Protein AF-A0A2I1HVJ1-F1 (afdb_monomer_lite)

Secondary structure (DSSP, 8-state):
------S-TT----PPP--HHHHHHHHT--SHHHHHHHHHHH-EETTEE----PPPPHHHHHHHHHHHTTT-TT--TTT--SHHHHTT-HHHHHHHHHHEEE-SS-EEE-----TT-TTSPPPSS-HHHHHHPPPPPPP-B-TTSSBPPHHHHTTS---GGG-HHHHTTS---S------S--TT---SEEEEEEEEBTTT--EEEEEESSPPPHHHHHHHHHHHTT--B-

Radius of gyration: 25.93 Å; chains: 1; bounding box: 59×53×61 Å

pLDDT: mean 77.32, std 16.53, range [25.84, 94.69]

Organism: NCBI:txid588596

Structure (mmCIF, N/CA/C/O backbone):
data_AF-A0A2I1HVJ1-F1
#
_entry.id   AF-A0A2I1HVJ1-F1
#
loop_
_atom_site.group_PDB
_atom_site.id
_atom_site.type_symbol
_atom_site.label_atom_id
_atom_site.label_alt_id
_atom_site.label_comp_id
_atom_site.label_asym_id
_atom_site.label_entity_id
_atom_site.label_seq_id
_atom_site.pdbx_PDB_ins_code
_atom_site.Cartn_x
_atom_site.Cartn_y
_atom_site.Cartn_z
_atom_site.occupancy
_atom_site.B_iso_or_equiv
_atom_site.auth_seq_id
_atom_site.auth_comp_id
_atom_site.auth_asym_id
_atom_site.auth_atom_id
_atom_site.pdbx_PDB_model_num
ATOM 1 N N . MET A 1 1 ? -8.599 -1.375 26.606 1.00 39.22 1 MET A N 1
ATOM 2 C CA . MET A 1 1 ? -9.918 -0.872 26.146 1.00 39.22 1 MET A CA 1
ATOM 3 C C . MET A 1 1 ? -9.849 -0.590 24.659 1.00 39.22 1 MET A C 1
ATOM 5 O O . MET A 1 1 ? -9.094 0.294 24.271 1.00 39.22 1 MET A O 1
ATOM 9 N N . SER A 1 2 ? -10.611 -1.333 23.854 1.00 25.84 2 SER A N 1
ATOM 10 C CA . SER A 1 2 ? -10.644 -1.150 22.407 1.00 25.84 2 SER A CA 1
ATOM 11 C C . SER A 1 2 ? -11.869 -0.411 21.930 1.00 25.84 2 SER A C 1
ATOM 13 O O . SER A 1 2 ? -12.972 -0.934 22.040 1.00 25.84 2 SER A O 1
ATOM 15 N N . ILE A 1 3 ? -11.685 0.796 21.403 1.00 31.42 3 ILE A N 1
ATOM 16 C CA . ILE A 1 3 ? -12.788 1.637 20.940 1.00 31.42 3 ILE A CA 1
ATOM 17 C C . ILE A 1 3 ? -13.050 1.320 19.467 1.00 31.42 3 ILE A C 1
ATOM 19 O O . ILE A 1 3 ? -12.371 1.833 18.580 1.00 31.42 3 ILE A O 1
ATOM 23 N N . LEU A 1 4 ? -14.062 0.491 19.216 1.00 27.33 4 LEU A N 1
ATOM 24 C CA . LEU A 1 4 ? -14.744 0.415 17.927 1.00 27.33 4 LEU A CA 1
ATOM 25 C C . LEU A 1 4 ? -15.980 1.315 18.020 1.00 27.33 4 LEU A C 1
ATOM 27 O O . LEU A 1 4 ? -16.868 1.103 18.843 1.00 27.33 4 LEU A O 1
ATOM 31 N N . ASN A 1 5 ? -15.965 2.388 17.235 1.00 35.66 5 ASN A N 1
ATOM 32 C CA . ASN A 1 5 ? -16.926 3.480 17.296 1.00 35.66 5 ASN A CA 1
ATOM 33 C C . ASN A 1 5 ? -18.006 3.285 16.225 1.00 35.66 5 ASN A C 1
ATOM 35 O O . ASN A 1 5 ? -17.701 3.410 15.042 1.00 35.66 5 ASN A O 1
ATOM 39 N N . LEU A 1 6 ? -19.253 3.037 16.631 1.00 36.50 6 LEU A N 1
ATOM 40 C CA . LEU A 1 6 ? -20.431 3.190 15.776 1.00 36.50 6 LEU A CA 1
ATOM 41 C C . LEU A 1 6 ? -21.602 3.747 16.601 1.00 36.50 6 LEU A C 1
ATOM 43 O O . LEU A 1 6 ? -22.174 3.058 17.436 1.00 36.50 6 LEU A O 1
ATOM 47 N N . GLY A 1 7 ? -21.954 5.011 16.348 1.00 35.84 7 GLY A N 1
ATOM 48 C CA . GLY A 1 7 ? -23.349 5.469 16.250 1.00 35.84 7 GLY A CA 1
ATOM 49 C C . GLY A 1 7 ? -24.302 5.359 17.448 1.00 35.84 7 GLY A C 1
ATOM 50 O O . GLY A 1 7 ? -25.486 5.595 17.253 1.00 35.84 7 GLY A O 1
ATOM 51 N N . LEU A 1 8 ? -23.845 5.042 18.659 1.00 37.50 8 LEU A N 1
ATOM 52 C CA . LEU A 1 8 ? -24.689 4.946 19.857 1.00 37.50 8 LEU A CA 1
ATOM 53 C C . LEU A 1 8 ? -24.221 5.951 20.914 1.00 37.50 8 LEU A C 1
ATOM 55 O O . LEU A 1 8 ? -23.565 5.601 21.894 1.00 37.50 8 LEU A O 1
ATOM 59 N N . GLN A 1 9 ? -24.520 7.234 20.711 1.00 39.44 9 GLN A N 1
ATOM 60 C CA . GLN A 1 9 ? -24.322 8.209 21.781 1.00 39.44 9 GLN A CA 1
ATOM 61 C C . GLN A 1 9 ? -25.378 7.945 22.865 1.00 39.44 9 GLN A C 1
ATOM 63 O O . GLN A 1 9 ? -26.571 8.075 22.611 1.00 39.44 9 GLN A O 1
ATOM 68 N N . SER A 1 10 ? -24.894 7.527 24.042 1.00 40.44 10 SER A N 1
ATOM 69 C CA . SER A 1 10 ? -25.637 7.181 25.270 1.00 40.44 10 SER A CA 1
ATOM 70 C C . SER A 1 10 ? -26.072 5.721 25.464 1.00 40.44 10 SER A C 1
ATOM 72 O O . SER A 1 10 ? -26.803 5.439 26.410 1.00 40.44 10 SER A O 1
ATOM 74 N N . VAL A 1 11 ? -25.556 4.767 24.681 1.00 37.56 11 VAL A N 1
ATOM 75 C CA . VAL A 1 11 ? -25.582 3.342 25.070 1.00 37.56 11 VAL A CA 1
ATOM 76 C C . VAL A 1 11 ? -24.146 2.881 25.279 1.00 37.56 11 VAL A C 1
ATOM 78 O O . VAL A 1 11 ? -23.382 2.714 24.331 1.00 37.56 11 VAL A O 1
ATOM 81 N N . GLY A 1 12 ? -23.756 2.693 26.540 1.00 39.91 12 GLY A N 1
ATOM 82 C CA . GLY A 1 12 ? -22.528 1.977 26.857 1.00 39.91 12 GLY A CA 1
ATOM 83 C C . GLY A 1 12 ? -22.729 0.509 26.510 1.00 39.91 12 GLY A C 1
ATOM 84 O O . GLY A 1 12 ? -23.410 -0.199 27.246 1.00 39.91 12 GLY A O 1
ATOM 85 N N . LEU A 1 13 ? -22.159 0.043 25.398 1.00 37.84 13 LEU A N 1
ATOM 86 C CA . LEU A 1 13 ? -22.067 -1.389 25.131 1.00 37.84 13 LEU A CA 1
ATOM 87 C C . LEU A 1 13 ? -21.086 -1.985 26.140 1.00 37.84 13 LEU A C 1
ATOM 89 O O . LEU A 1 13 ? -19.868 -1.959 25.963 1.00 37.84 13 LEU A O 1
ATOM 93 N N . MET A 1 14 ? -21.637 -2.476 27.245 1.00 46.53 14 MET A N 1
ATOM 94 C CA . MET A 1 14 ? -20.902 -3.317 28.166 1.00 46.53 14 MET A CA 1
ATOM 95 C C . MET A 1 14 ? -20.612 -4.619 27.429 1.00 46.53 14 MET A C 1
ATOM 97 O O . MET A 1 14 ? -21.526 -5.359 27.068 1.00 46.53 14 MET A O 1
ATOM 101 N N . ARG A 1 15 ? -19.327 -4.885 27.184 1.00 62.16 15 ARG A N 1
ATOM 102 C CA . ARG A 1 15 ? -18.862 -6.232 26.850 1.00 62.16 15 ARG A CA 1
ATOM 103 C C . ARG A 1 15 ? -19.492 -7.191 27.859 1.00 62.16 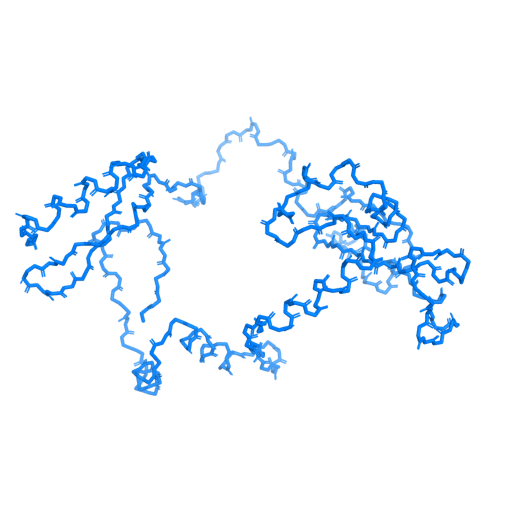15 ARG A C 1
ATOM 105 O O . ARG A 1 15 ? -19.325 -7.005 29.064 1.00 62.16 15 ARG A O 1
ATOM 112 N N . GLN A 1 16 ? -20.184 -8.213 27.371 1.00 62.78 16 GLN A N 1
ATOM 113 C CA . GLN A 1 16 ? -20.535 -9.346 28.212 1.00 62.78 16 GLN A CA 1
ATOM 114 C C . GLN A 1 16 ? -19.231 -9.981 28.695 1.00 62.78 16 GLN A C 1
ATOM 116 O O . GLN A 1 16 ? -18.326 -10.195 27.882 1.00 62.78 16 GLN A O 1
ATOM 121 N N . LYS A 1 17 ? -19.124 -10.250 30.003 1.00 67.00 17 LYS A N 1
ATOM 122 C CA . LYS A 1 17 ? -18.006 -11.039 30.526 1.00 67.00 17 LYS A CA 1
ATOM 123 C C . LYS A 1 17 ? -17.915 -12.322 29.708 1.00 67.00 17 LYS A C 1
ATOM 125 O O . LYS A 1 17 ? -18.907 -13.046 29.598 1.00 67.00 17 LYS A O 1
ATOM 130 N N . MET A 1 18 ? -16.769 -12.553 29.087 1.00 74.06 18 MET A N 1
ATOM 131 C CA . MET A 1 18 ? -16.532 -13.811 28.391 1.00 74.06 18 MET A CA 1
ATOM 132 C C . MET A 1 18 ? -16.038 -14.851 29.400 1.00 74.06 18 MET A C 1
ATOM 134 O O . MET A 1 18 ? -16.031 -14.603 30.606 1.00 74.06 18 MET A O 1
ATOM 138 N N . GLY A 1 19 ? -15.654 -16.034 28.917 1.00 80.31 19 GLY A N 1
ATOM 139 C CA . GLY A 1 19 ? -15.035 -17.046 29.771 1.00 80.31 19 GLY A CA 1
ATOM 140 C C . GLY A 1 19 ? -13.844 -16.477 30.549 1.00 80.31 19 GLY A C 1
ATOM 141 O O . GLY A 1 19 ? -13.141 -15.601 30.042 1.00 80.31 19 GLY A O 1
ATOM 142 N N . GLN A 1 20 ? -13.633 -16.986 31.765 1.00 81.06 20 GLN A N 1
ATOM 143 C CA . GLN A 1 20 ? -12.626 -16.487 32.710 1.00 81.06 20 GLN A CA 1
ATOM 144 C C . GLN A 1 20 ? -11.239 -16.351 32.067 1.00 81.06 20 GLN A C 1
ATOM 146 O O . GLN A 1 20 ? -10.608 -15.310 32.192 1.00 81.06 20 GLN A O 1
ATOM 151 N N . GLU A 1 21 ? -10.840 -17.331 31.252 1.00 79.88 21 GLU A N 1
ATOM 152 C CA . GLU A 1 21 ? -9.572 -17.316 30.512 1.00 79.88 21 GLU A CA 1
ATOM 153 C C . GLU A 1 21 ? -9.380 -16.061 29.644 1.00 79.88 21 GLU A C 1
ATOM 155 O O . GLU A 1 21 ? -8.267 -15.567 29.485 1.00 79.88 21 GLU A O 1
ATOM 160 N N . PHE A 1 22 ? -10.454 -15.519 29.065 1.00 75.38 22 PHE A N 1
ATOM 161 C CA . PHE A 1 22 ? -10.383 -14.309 28.248 1.00 75.38 22 PHE A CA 1
ATOM 162 C C . PHE A 1 22 ? -10.425 -13.020 29.069 1.00 75.38 22 PHE A C 1
ATOM 164 O O . PHE A 1 22 ? -9.905 -11.992 28.626 1.00 75.38 22 PHE A O 1
ATOM 171 N N . GLU A 1 23 ? -11.072 -13.051 30.233 1.00 81.81 23 GLU A N 1
ATOM 172 C CA . GLU A 1 23 ? -11.022 -11.941 31.182 1.00 81.81 23 GLU A CA 1
ATOM 173 C C . GLU A 1 23 ? -9.595 -11.786 31.719 1.00 81.81 23 GLU A C 1
ATOM 175 O O . GLU A 1 23 ? -9.022 -10.710 31.558 1.00 81.81 23 GLU A O 1
ATOM 180 N N . ASP A 1 24 ? -8.980 -12.877 32.184 1.00 80.81 24 ASP A N 1
ATOM 181 C CA . ASP A 1 24 ? -7.607 -12.897 32.709 1.00 80.81 24 ASP A CA 1
ATOM 182 C C . ASP A 1 24 ? -6.585 -12.440 31.648 1.00 80.81 24 ASP A C 1
ATOM 184 O O . ASP A 1 24 ? -5.682 -11.645 31.913 1.00 80.81 24 ASP A O 1
ATOM 188 N N . LEU A 1 25 ? -6.760 -12.887 30.398 1.00 73.44 25 LEU A N 1
ATOM 189 C CA . LEU A 1 25 ? -5.891 -12.510 29.281 1.00 73.44 25 LEU A CA 1
ATOM 190 C C . LEU A 1 25 ? -5.953 -11.008 28.972 1.00 73.44 25 LEU A C 1
ATOM 192 O O . LEU A 1 25 ? -4.934 -10.390 28.663 1.00 73.44 25 LEU A O 1
ATOM 196 N N . ILE A 1 26 ? -7.148 -10.414 29.017 1.00 73.81 26 ILE A N 1
ATOM 197 C CA . ILE A 1 26 ? -7.324 -8.990 28.712 1.00 73.81 26 ILE A CA 1
ATOM 198 C C . ILE A 1 26 ? -6.951 -8.099 29.880 1.00 73.81 26 ILE A C 1
ATOM 200 O O . ILE A 1 26 ? -6.469 -6.994 29.639 1.00 73.81 26 ILE A O 1
ATOM 204 N N . GLU A 1 27 ? -7.118 -8.573 31.108 1.00 77.38 27 GLU A N 1
ATOM 205 C CA . GLU A 1 27 ? -6.576 -7.913 32.290 1.00 77.38 27 GLU A CA 1
ATOM 206 C C . GLU A 1 27 ? -5.047 -7.773 32.192 1.00 77.38 27 GLU A C 1
ATOM 208 O O . GLU A 1 27 ? -4.507 -6.723 32.532 1.00 77.38 27 GLU A O 1
ATOM 213 N N . GLY A 1 28 ? -4.362 -8.756 31.594 1.00 75.25 28 GLY A N 1
ATOM 214 C CA . GLY A 1 28 ? -2.932 -8.678 31.271 1.00 75.25 28 GLY A CA 1
ATOM 215 C C . GLY A 1 28 ? -2.560 -7.792 30.068 1.00 75.25 28 GLY A C 1
ATOM 216 O O . GLY A 1 28 ? -1.377 -7.537 29.836 1.00 75.25 28 GLY A O 1
ATOM 217 N N . CYS A 1 29 ? -3.528 -7.306 29.280 1.00 77.12 29 CYS A N 1
ATOM 218 C CA . CYS A 1 29 ? -3.269 -6.506 28.080 1.00 77.12 29 CYS A CA 1
ATOM 219 C C . CYS A 1 29 ? -3.339 -4.996 28.366 1.00 77.12 29 CYS A C 1
ATOM 221 O O . CYS A 1 29 ? -4.415 -4.397 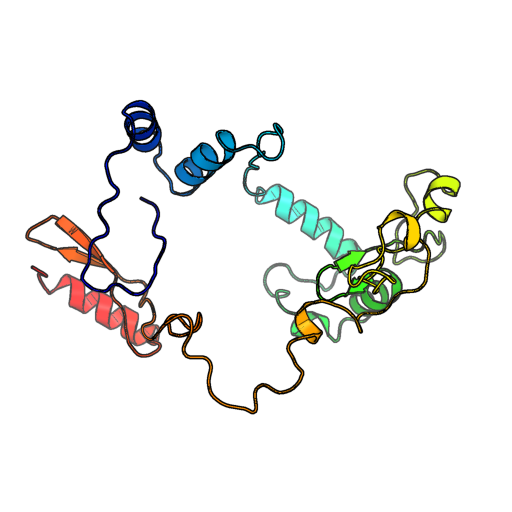28.411 1.00 77.12 29 CYS A O 1
ATOM 223 N N . ASN A 1 30 ? -2.178 -4.341 28.433 1.00 76.44 30 ASN A N 1
ATOM 224 C CA . ASN A 1 30 ? -2.081 -2.903 28.729 1.00 76.44 30 ASN A CA 1
ATOM 225 C C . ASN A 1 30 ? -2.357 -1.979 27.530 1.00 76.44 30 ASN A C 1
ATOM 227 O O . ASN A 1 30 ? -2.484 -0.765 27.695 1.00 76.44 30 ASN A O 1
ATOM 231 N N . SER A 1 31 ? -2.453 -2.524 26.316 1.00 74.31 31 SER A N 1
ATOM 232 C CA . SER A 1 31 ? -2.649 -1.745 25.095 1.00 74.31 31 SER A CA 1
ATOM 233 C C . SER A 1 31 ? -3.699 -2.361 24.176 1.00 74.31 31 SER A C 1
ATOM 235 O O . SER A 1 31 ? -4.052 -3.537 24.247 1.00 74.31 31 SER A O 1
ATOM 237 N N . MET A 1 32 ? -4.208 -1.524 23.280 1.00 72.88 32 MET A N 1
ATOM 238 C CA . MET A 1 32 ? -5.086 -1.931 22.188 1.00 72.88 32 MET A CA 1
ATOM 239 C C . MET A 1 32 ? -4.455 -2.981 21.280 1.00 72.88 32 MET A C 1
ATOM 241 O O . MET A 1 32 ? -5.103 -3.947 20.888 1.00 72.88 32 MET A O 1
ATOM 245 N N . GLU A 1 33 ? -3.182 -2.785 20.979 1.00 77.81 33 GLU A N 1
ATOM 246 C CA . GLU A 1 33 ? -2.373 -3.687 20.178 1.00 77.81 33 GLU A CA 1
ATOM 247 C C . GLU A 1 33 ? -2.255 -5.066 20.829 1.00 77.81 33 GLU A C 1
ATOM 249 O O . GLU A 1 33 ? -2.543 -6.062 20.177 1.00 77.81 33 GLU A O 1
ATOM 254 N N . ALA A 1 34 ? -1.979 -5.134 22.137 1.00 79.88 34 ALA A N 1
ATOM 255 C CA . ALA A 1 34 ? -1.934 -6.399 22.872 1.00 79.88 34 ALA A CA 1
ATOM 256 C C . ALA A 1 34 ? -3.283 -7.144 22.824 1.00 79.88 34 ALA A C 1
ATOM 258 O O . ALA A 1 34 ? -3.334 -8.357 22.600 1.00 79.88 34 ALA A O 1
ATOM 259 N N . ILE A 1 35 ? -4.397 -6.411 22.944 1.00 80.69 35 ILE A N 1
ATOM 260 C CA . ILE A 1 35 ? -5.742 -6.988 22.808 1.00 80.69 35 ILE A CA 1
ATOM 261 C C . ILE A 1 35 ? -5.959 -7.533 21.389 1.00 80.69 35 ILE A C 1
ATOM 263 O O . ILE A 1 35 ? -6.450 -8.647 21.233 1.00 80.69 35 ILE A O 1
ATOM 267 N N . LEU A 1 36 ? -5.601 -6.785 20.344 1.00 80.75 36 LEU A N 1
ATOM 268 C CA . LEU A 1 36 ? -5.764 -7.249 18.963 1.00 80.75 36 LEU A CA 1
ATOM 269 C C . LEU A 1 36 ? -4.869 -8.454 18.667 1.00 80.75 36 LEU A C 1
ATOM 271 O O . LEU A 1 36 ? -5.356 -9.442 18.118 1.00 80.75 36 LEU A O 1
ATOM 275 N N . ASN A 1 37 ? -3.610 -8.421 19.100 1.00 82.94 37 ASN A N 1
ATOM 276 C CA . ASN A 1 37 ? -2.671 -9.518 18.907 1.00 82.94 37 ASN A CA 1
ATOM 277 C C . ASN A 1 37 ? -3.166 -10.802 19.580 1.00 82.94 37 ASN A C 1
ATOM 279 O O . ASN A 1 37 ? -3.215 -11.854 18.944 1.00 82.94 37 ASN A O 1
ATOM 283 N N . SER A 1 38 ? -3.634 -10.713 20.827 1.00 80.69 38 SER A N 1
ATOM 284 C CA . SER A 1 38 ? -4.212 -11.861 21.538 1.00 80.69 38 SER A CA 1
ATOM 285 C C . SER A 1 38 ? -5.483 -12.410 20.876 1.00 80.69 38 SER A C 1
ATOM 287 O O . SER A 1 38 ? -5.736 -13.616 20.913 1.00 80.69 38 SER A O 1
ATOM 289 N N . ILE A 1 39 ? -6.300 -11.561 20.241 1.00 82.88 39 ILE A N 1
ATOM 290 C CA . ILE A 1 39 ? -7.441 -12.009 19.435 1.00 82.88 39 ILE A CA 1
ATOM 291 C C . ILE A 1 39 ? -6.943 -12.770 18.208 1.00 82.88 39 ILE A C 1
ATOM 293 O O . ILE A 1 39 ? -7.347 -13.916 18.031 1.00 82.88 39 ILE A O 1
ATOM 297 N N . PHE A 1 40 ? -6.052 -12.187 17.404 1.00 84.06 40 PHE A N 1
ATOM 298 C CA . PHE A 1 40 ? -5.567 -12.810 16.170 1.00 84.06 40 PHE A CA 1
ATOM 299 C C . PHE A 1 40 ? -4.828 -14.130 16.414 1.00 84.06 40 PHE A C 1
ATOM 301 O O . PHE A 1 40 ? -5.075 -15.084 15.684 1.00 84.06 40 PHE A O 1
ATOM 308 N N . HIS A 1 41 ? -4.016 -14.242 17.469 1.00 83.19 41 HIS A N 1
ATOM 309 C CA . HIS A 1 41 ? -3.307 -15.487 17.794 1.00 83.19 41 HIS A CA 1
ATOM 310 C C . HIS A 1 41 ? -4.224 -16.683 18.075 1.00 83.19 41 HIS A C 1
ATOM 312 O O . HIS A 1 41 ? -3.807 -17.825 17.903 1.00 83.19 41 HIS A O 1
ATOM 318 N N . ARG A 1 42 ? -5.467 -16.440 18.501 1.00 82.62 42 ARG A N 1
ATOM 319 C CA . ARG A 1 42 ? -6.454 -17.497 18.775 1.00 82.62 42 ARG A CA 1
ATOM 320 C C . ARG A 1 42 ? -7.310 -17.840 17.564 1.00 82.62 42 ARG A C 1
ATOM 322 O O . ARG A 1 42 ? -8.068 -18.804 17.601 1.00 82.62 42 ARG A O 1
ATOM 329 N N . GLN A 1 43 ? -7.225 -17.035 16.513 1.00 85.69 43 GLN A N 1
ATOM 330 C CA . GLN A 1 43 ? -7.955 -17.261 15.282 1.00 85.69 43 GLN A CA 1
ATOM 331 C C . GLN A 1 43 ? -7.098 -18.089 14.323 1.00 85.69 43 GLN A C 1
ATOM 333 O O . GLN A 1 43 ? -5.869 -17.983 14.278 1.00 85.69 43 GLN A O 1
ATOM 338 N N . SER A 1 44 ? -7.765 -18.901 13.513 1.00 89.38 44 SER A N 1
ATOM 339 C CA . SER A 1 44 ? -7.136 -19.623 12.416 1.00 89.38 44 SER A CA 1
ATOM 340 C C . SER A 1 44 ? -8.038 -19.593 11.190 1.00 89.38 44 SER A C 1
ATOM 342 O O . SER A 1 44 ? -9.260 -19.490 11.295 1.00 89.38 44 SER A O 1
ATOM 344 N N . LEU A 1 45 ? -7.429 -19.660 10.012 1.00 88.31 45 LEU A N 1
ATOM 345 C CA . LEU A 1 45 ? -8.134 -19.822 8.751 1.00 88.31 45 LEU A CA 1
ATOM 346 C C . LEU A 1 45 ? -7.710 -21.153 8.139 1.00 88.31 45 LEU A C 1
ATOM 348 O O . LEU A 1 45 ? -6.551 -21.305 7.756 1.00 88.31 45 LEU A O 1
ATOM 352 N N . LYS A 1 46 ? -8.649 -22.103 8.029 1.00 90.56 46 LYS A N 1
ATOM 353 C CA . LYS A 1 46 ? -8.382 -23.466 7.527 1.00 90.56 46 LYS A CA 1
ATOM 354 C C . LYS A 1 46 ? -7.231 -24.136 8.296 1.00 90.56 46 LYS A C 1
ATOM 356 O O . LYS A 1 46 ? -6.232 -24.530 7.698 1.00 90.56 46 LYS A O 1
ATOM 361 N N . ASP A 1 47 ? -7.340 -24.132 9.627 1.00 90.56 47 ASP A N 1
ATOM 362 C CA . ASP A 1 47 ? -6.354 -24.681 10.573 1.00 90.56 47 ASP A CA 1
ATOM 363 C C . ASP A 1 47 ? -4.962 -24.024 10.525 1.00 90.56 47 ASP A C 1
ATOM 365 O O . ASP A 1 47 ? -4.007 -24.507 11.132 1.00 90.56 47 ASP A O 1
ATOM 369 N N . ARG A 1 48 ? -4.825 -22.884 9.833 1.00 89.12 48 ARG A N 1
ATOM 370 C CA . ARG A 1 48 ? -3.603 -22.074 9.839 1.00 89.12 48 ARG A CA 1
ATOM 371 C C . ARG A 1 48 ? -3.782 -20.889 10.783 1.00 89.12 48 ARG A C 1
ATOM 373 O O . ARG A 1 48 ? -4.626 -20.036 10.499 1.00 89.12 48 ARG A O 1
ATOM 380 N N . PRO A 1 49 ? -3.027 -20.810 11.890 1.00 89.44 49 PRO A N 1
ATOM 381 C CA . PRO A 1 49 ? -3.144 -19.701 12.827 1.00 89.44 49 PRO A CA 1
ATOM 382 C C . PRO A 1 49 ? -2.723 -18.392 12.158 1.00 89.44 49 PRO A C 1
ATOM 384 O O . PRO A 1 49 ? -1.790 -18.368 11.346 1.00 89.44 49 PRO A O 1
ATOM 387 N N . PHE A 1 50 ? -3.398 -17.296 12.501 1.00 87.88 50 PHE A N 1
ATOM 388 C CA . PHE A 1 50 ? -2.951 -15.984 12.047 1.00 87.88 50 PHE A CA 1
ATOM 389 C C . PHE A 1 50 ? -1.618 -15.618 12.703 1.00 87.88 50 PHE A C 1
ATOM 391 O O . PHE A 1 50 ? -1.350 -15.940 13.862 1.00 87.88 50 PHE A O 1
ATOM 398 N N . LYS A 1 51 ? -0.782 -14.919 11.935 1.00 86.94 51 LYS A N 1
ATOM 399 C CA . LYS A 1 51 ? 0.462 -14.324 12.417 1.00 86.94 51 LYS A CA 1
ATOM 400 C C . LYS A 1 51 ? 0.265 -12.827 12.549 1.00 86.94 51 LYS A C 1
ATOM 402 O O . LYS A 1 51 ? -0.240 -12.181 11.633 1.00 86.94 51 LYS A O 1
ATOM 407 N N . THR A 1 52 ? 0.674 -12.306 13.687 1.00 84.00 52 THR A N 1
ATOM 408 C CA . THR A 1 52 ? 0.816 -10.880 13.940 1.00 84.00 52 THR A CA 1
ATOM 409 C C . THR A 1 52 ? 2.275 -10.509 13.718 1.00 84.00 52 THR A C 1
ATOM 411 O O . THR A 1 52 ? 3.167 -11.359 13.787 1.00 84.00 52 THR A O 1
ATOM 414 N N . PHE A 1 53 ? 2.508 -9.247 13.392 1.00 85.00 53 PHE A N 1
ATOM 415 C CA . PHE A 1 53 ? 3.842 -8.705 13.202 1.00 85.00 53 PHE A CA 1
ATOM 416 C C . PHE A 1 53 ? 3.926 -7.412 13.989 1.00 85.00 53 PHE A C 1
ATOM 418 O O . PHE A 1 53 ? 2.962 -6.644 14.014 1.00 85.00 53 PHE A O 1
ATOM 425 N N . GLU A 1 54 ? 5.074 -7.197 14.614 1.00 85.69 54 GLU A N 1
ATOM 426 C CA . GLU A 1 54 ? 5.375 -5.924 15.249 1.00 85.69 54 GLU A CA 1
ATOM 427 C C . GLU A 1 54 ? 5.440 -4.819 14.193 1.00 85.69 54 GLU A C 1
ATOM 429 O O . GLU A 1 54 ? 5.750 -5.057 13.018 1.00 85.69 54 GLU A O 1
ATOM 434 N N . ALA A 1 55 ? 5.132 -3.597 14.617 1.00 86.19 55 ALA A N 1
ATOM 435 C CA . ALA A 1 55 ? 5.302 -2.436 13.763 1.00 86.19 55 ALA A CA 1
ATOM 436 C C . ALA A 1 55 ? 6.772 -2.296 13.336 1.00 86.19 55 ALA A C 1
ATOM 438 O O . ALA A 1 55 ? 7.688 -2.561 14.115 1.00 86.19 55 ALA A O 1
ATOM 439 N N . ALA A 1 56 ? 6.987 -1.831 12.103 1.00 90.38 56 ALA A N 1
ATOM 440 C CA . ALA A 1 56 ? 8.328 -1.532 11.624 1.00 90.38 56 ALA A CA 1
ATOM 441 C C . ALA A 1 56 ? 8.989 -0.480 12.528 1.00 90.38 56 ALA A C 1
ATOM 443 O O . ALA A 1 56 ? 8.410 0.572 12.816 1.00 90.38 56 ALA A O 1
ATOM 444 N N . THR A 1 57 ? 10.214 -0.763 12.949 1.00 94.12 57 THR A N 1
ATOM 445 C CA . THR A 1 57 ? 11.059 0.153 13.712 1.00 94.12 57 THR A CA 1
ATOM 446 C C . THR A 1 57 ? 11.428 1.380 12.876 1.00 94.12 57 THR A C 1
ATOM 448 O O . THR A 1 57 ? 11.450 1.337 11.642 1.00 94.12 57 THR A O 1
ATOM 451 N N . GLU A 1 58 ? 11.789 2.487 13.532 1.00 91.62 58 GLU A N 1
ATOM 452 C CA . GLU A 1 58 ? 12.268 3.686 12.824 1.00 91.62 58 GLU A CA 1
ATOM 453 C C . GLU A 1 58 ? 13.472 3.378 11.923 1.00 91.62 58 GLU A C 1
ATOM 455 O O . GLU A 1 58 ? 13.547 3.877 10.801 1.00 91.62 58 GLU A O 1
ATOM 460 N N . GLN A 1 59 ? 14.358 2.483 12.370 1.00 93.62 59 GLN A N 1
ATOM 461 C CA . GLN A 1 59 ? 15.522 2.046 11.607 1.00 93.62 59 GLN A CA 1
ATOM 462 C C . GLN A 1 59 ? 15.138 1.258 10.346 1.00 93.62 59 GLN A C 1
ATOM 464 O O . GLN A 1 59 ? 15.742 1.457 9.291 1.00 93.62 59 GLN A O 1
ATOM 469 N N . GLU A 1 60 ? 14.139 0.376 10.418 1.00 93.06 60 GLU A N 1
ATOM 470 C CA . GLU A 1 60 ? 13.626 -0.338 9.242 1.00 93.06 60 GLU A CA 1
ATOM 471 C C . GLU A 1 60 ? 12.988 0.628 8.243 1.00 93.06 60 GLU A C 1
ATOM 473 O O . GLU A 1 60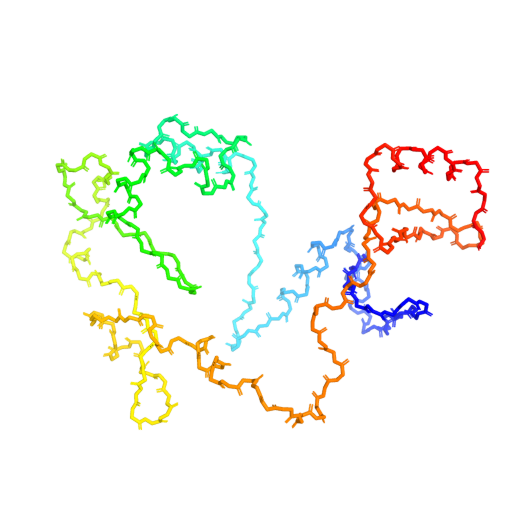 ? 13.240 0.530 7.040 1.00 93.06 60 GLU A O 1
ATOM 478 N N . ILE A 1 61 ? 12.232 1.611 8.740 1.00 90.69 61 ILE A N 1
ATOM 479 C CA . ILE A 1 61 ? 11.653 2.675 7.915 1.00 90.69 61 ILE A CA 1
ATOM 480 C C . ILE A 1 61 ? 12.765 3.501 7.248 1.00 90.69 61 ILE A C 1
ATOM 482 O O . ILE A 1 61 ? 12.680 3.794 6.055 1.00 90.69 61 ILE A O 1
ATOM 486 N N . ASP A 1 62 ? 13.828 3.850 7.973 1.00 91.19 62 ASP A N 1
ATOM 487 C CA . ASP A 1 62 ? 14.980 4.573 7.422 1.00 91.19 62 ASP A CA 1
ATOM 488 C C . ASP A 1 62 ? 15.733 3.759 6.370 1.00 91.19 62 ASP A C 1
ATOM 490 O O . ASP A 1 62 ? 16.148 4.299 5.345 1.00 91.19 62 ASP A O 1
ATOM 494 N N . ASN A 1 63 ? 15.897 2.456 6.584 1.00 91.81 63 ASN A N 1
ATOM 495 C CA . ASN A 1 63 ? 16.547 1.569 5.622 1.00 91.81 63 ASN A CA 1
ATOM 496 C C . ASN A 1 63 ? 15.722 1.415 4.337 1.00 91.81 63 ASN A C 1
ATOM 498 O O . ASN A 1 63 ? 16.280 1.454 3.234 1.00 91.81 63 ASN A O 1
ATOM 502 N N . LEU A 1 64 ? 14.396 1.315 4.461 1.00 89.12 64 LEU A N 1
ATOM 503 C CA . LEU A 1 64 ? 13.494 1.376 3.314 1.00 89.12 64 LEU A CA 1
ATOM 504 C C . LEU A 1 64 ? 13.674 2.700 2.564 1.00 89.12 64 LEU A C 1
ATOM 506 O O . LEU A 1 64 ? 13.786 2.714 1.339 1.00 89.12 64 LEU A O 1
ATOM 510 N N . TRP A 1 65 ? 13.772 3.812 3.292 1.00 89.38 65 TRP A N 1
ATOM 511 C CA . TRP A 1 65 ? 13.897 5.127 2.678 1.00 89.38 65 TRP A CA 1
ATOM 512 C C . TRP A 1 65 ? 15.238 5.347 1.977 1.00 89.38 65 TRP A C 1
ATOM 514 O O . TRP A 1 65 ? 15.261 5.872 0.868 1.00 89.38 65 TRP A O 1
ATOM 524 N N . LYS A 1 66 ? 16.341 4.836 2.533 1.00 88.75 66 LYS A N 1
ATOM 525 C CA . LYS A 1 66 ? 17.643 4.786 1.841 1.00 88.75 66 LYS A CA 1
ATOM 526 C C . LYS A 1 66 ? 17.560 4.044 0.512 1.00 88.75 66 LYS A C 1
ATOM 528 O O . LYS A 1 66 ? 18.201 4.458 -0.445 1.00 88.75 66 LYS A O 1
ATOM 533 N N . SER A 1 67 ? 16.775 2.969 0.451 1.00 84.50 67 SER A N 1
ATOM 534 C CA . SER A 1 67 ? 16.575 2.207 -0.787 1.00 84.50 67 SER A CA 1
ATOM 535 C C . SER A 1 67 ? 15.761 3.005 -1.807 1.00 84.50 67 SER A C 1
ATOM 537 O O . SER A 1 67 ? 16.078 3.003 -2.990 1.00 84.50 67 SER A O 1
ATOM 539 N N . ILE A 1 68 ? 14.747 3.743 -1.355 1.00 84.25 68 ILE A N 1
ATOM 540 C CA . ILE A 1 68 ? 13.909 4.577 -2.227 1.00 84.25 68 ILE A CA 1
ATOM 541 C C . ILE A 1 68 ? 14.680 5.790 -2.765 1.00 84.25 68 ILE A C 1
ATOM 543 O O . ILE A 1 68 ? 14.533 6.132 -3.935 1.00 84.25 68 ILE A O 1
ATOM 547 N N . LEU A 1 69 ? 15.574 6.377 -1.968 1.00 88.19 69 LEU A N 1
ATOM 548 C CA . LEU A 1 69 ? 16.459 7.465 -2.403 1.00 88.19 69 LEU A CA 1
ATOM 549 C C . LEU A 1 69 ? 17.454 7.049 -3.501 1.00 88.19 69 LEU A C 1
ATOM 551 O O . LEU A 1 69 ? 17.989 7.916 -4.186 1.00 88.19 69 LEU A O 1
ATOM 555 N N . GLN A 1 70 ? 17.693 5.747 -3.707 1.00 83.06 70 GLN A N 1
ATOM 556 C CA . GLN A 1 70 ? 18.477 5.272 -4.856 1.00 83.06 70 GLN A CA 1
ATOM 557 C C . GLN A 1 70 ? 17.731 5.457 -6.183 1.00 83.06 70 GLN A C 1
ATOM 559 O O . GLN A 1 70 ? 18.376 5.599 -7.218 1.00 83.06 70 GLN A O 1
ATOM 564 N N . LEU A 1 71 ? 16.393 5.457 -6.159 1.00 80.88 71 LEU A N 1
ATOM 565 C CA . LEU A 1 71 ? 15.567 5.689 -7.348 1.00 80.88 71 LEU A CA 1
ATOM 566 C C . LEU A 1 71 ? 15.573 7.169 -7.725 1.00 80.88 71 LEU A C 1
ATOM 568 O O . LEU A 1 71 ? 15.778 7.525 -8.884 1.00 80.88 71 LEU A O 1
ATOM 572 N N . ASP A 1 72 ? 15.356 8.028 -6.733 1.00 85.69 72 ASP A N 1
ATOM 573 C CA . ASP A 1 72 ? 15.367 9.470 -6.919 1.00 85.69 72 ASP A CA 1
ATOM 574 C C . ASP A 1 72 ? 15.893 10.169 -5.648 1.00 85.69 72 ASP A C 1
ATOM 576 O O . ASP A 1 72 ? 15.200 10.191 -4.622 1.00 85.69 72 ASP A O 1
ATOM 580 N N . PRO A 1 73 ? 17.119 10.728 -5.690 1.00 87.62 73 PRO A N 1
ATOM 581 C CA . PRO A 1 73 ? 17.723 11.420 -4.553 1.00 87.62 73 PRO A CA 1
ATOM 582 C C . PRO A 1 73 ? 16.968 12.676 -4.107 1.00 87.62 73 PRO A C 1
ATOM 584 O O . PRO A 1 73 ? 17.176 13.129 -2.983 1.00 87.62 73 PRO A O 1
ATOM 587 N N . ASP A 1 74 ? 16.106 13.234 -4.962 1.00 87.75 74 ASP A N 1
ATOM 588 C CA . ASP A 1 74 ? 15.359 14.460 -4.667 1.00 87.75 74 ASP A CA 1
ATOM 589 C C . ASP A 1 74 ? 14.105 14.189 -3.809 1.00 87.75 74 ASP A C 1
ATOM 591 O O . ASP A 1 74 ? 13.421 15.120 -3.368 1.00 87.75 74 ASP A O 1
ATOM 595 N N . LEU A 1 75 ? 13.795 12.915 -3.532 1.00 88.44 75 LEU A N 1
ATOM 596 C CA . LEU A 1 75 ? 12.732 12.532 -2.606 1.00 88.44 75 LEU A CA 1
ATOM 597 C C . LEU A 1 75 ? 13.085 12.942 -1.172 1.00 88.44 75 LEU A C 1
ATOM 599 O O . LEU A 1 75 ? 14.223 12.875 -0.717 1.00 88.44 75 LEU A O 1
ATOM 603 N N . ASN A 1 76 ? 12.067 13.321 -0.405 1.00 87.75 76 ASN A N 1
ATOM 604 C CA . ASN A 1 76 ? 12.238 13.756 0.979 1.00 87.75 76 ASN A CA 1
ATOM 605 C C . ASN A 1 76 ? 11.234 13.057 1.904 1.00 87.75 76 ASN A C 1
ATOM 607 O O . ASN A 1 76 ? 10.031 13.090 1.643 1.00 87.75 76 ASN A O 1
ATOM 611 N N . LYS A 1 77 ? 11.725 12.450 2.995 1.00 85.12 77 LYS A N 1
ATOM 612 C CA . LYS A 1 77 ? 10.922 11.639 3.937 1.00 85.12 77 LYS A CA 1
ATOM 613 C C . LYS A 1 77 ? 9.769 12.419 4.556 1.00 85.12 77 LYS A C 1
ATOM 615 O O . LYS A 1 77 ? 8.669 11.899 4.732 1.00 85.12 77 LYS A O 1
ATOM 620 N N . ASP A 1 78 ? 10.025 13.678 4.877 1.00 83.19 78 ASP A N 1
ATOM 621 C CA . ASP A 1 78 ? 9.117 14.496 5.663 1.00 83.19 78 ASP A CA 1
ATOM 622 C C . ASP A 1 78 ? 8.038 15.125 4.791 1.00 83.19 78 ASP A C 1
ATOM 624 O O . ASP A 1 78 ? 6.872 15.205 5.199 1.00 83.19 78 ASP A O 1
ATOM 628 N N . THR A 1 79 ? 8.403 15.523 3.571 1.00 81.50 79 THR A N 1
ATOM 629 C CA . THR A 1 79 ? 7.519 16.259 2.665 1.00 81.50 79 THR A CA 1
ATOM 630 C C . THR A 1 79 ? 6.869 15.366 1.611 1.00 81.50 79 THR A C 1
ATOM 632 O O . THR A 1 79 ? 5.728 15.620 1.223 1.00 81.50 79 THR A O 1
ATOM 635 N N . THR A 1 80 ? 7.494 14.267 1.187 1.00 83.12 80 THR A N 1
ATOM 636 C CA . THR A 1 80 ? 7.031 13.440 0.057 1.00 83.12 80 THR A CA 1
ATOM 637 C C . THR A 1 80 ? 5.995 12.404 0.486 1.00 83.12 80 THR A C 1
ATOM 639 O O . THR A 1 80 ? 6.232 11.204 0.512 1.00 83.12 80 THR A O 1
ATOM 642 N N . ARG A 1 81 ? 4.801 12.888 0.844 1.00 77.81 81 ARG A N 1
ATOM 643 C CA . ARG A 1 81 ? 3.697 12.053 1.352 1.00 77.81 81 ARG A CA 1
ATOM 644 C C . ARG A 1 81 ? 2.565 11.799 0.358 1.00 77.81 81 ARG A C 1
ATOM 646 O O . ARG A 1 81 ? 1.658 11.025 0.646 1.00 77.81 81 ARG A O 1
ATOM 653 N N . GLN A 1 82 ? 2.533 12.524 -0.758 1.00 82.06 82 GLN A N 1
ATOM 654 C CA . GLN A 1 82 ? 1.412 12.516 -1.699 1.00 82.06 82 GLN A CA 1
ATOM 655 C C . GLN A 1 82 ? 1.917 12.542 -3.135 1.00 82.06 82 GLN A C 1
ATOM 657 O O . GLN A 1 82 ? 2.933 13.167 -3.426 1.00 82.06 82 GLN A O 1
ATOM 662 N N . PHE A 1 83 ? 1.136 11.961 -4.049 1.00 79.31 83 PHE A N 1
ATOM 663 C CA . PHE A 1 83 ? 1.472 11.897 -5.474 1.00 79.31 83 PHE A CA 1
ATOM 664 C C . PHE A 1 83 ? 1.786 13.271 -6.092 1.00 79.31 83 PHE A C 1
ATOM 666 O O . PHE A 1 83 ? 2.681 13.405 -6.915 1.00 79.31 83 PHE A O 1
ATOM 673 N N . LYS A 1 84 ? 1.109 14.337 -5.644 1.00 85.62 84 LYS A N 1
ATOM 674 C CA . LYS A 1 84 ? 1.365 15.706 -6.122 1.00 85.62 84 LYS A CA 1
ATOM 675 C C . LYS A 1 84 ? 2.802 16.194 -5.876 1.00 85.62 84 LYS A C 1
ATOM 677 O O . LYS A 1 84 ? 3.244 17.086 -6.587 1.00 85.62 84 LYS A O 1
ATOM 682 N N . HIS A 1 85 ? 3.500 15.643 -4.879 1.00 86.94 85 HIS A N 1
ATOM 683 C CA . HIS A 1 85 ? 4.881 16.015 -4.558 1.00 86.94 85 HIS A CA 1
ATOM 684 C C . HIS A 1 85 ? 5.887 15.359 -5.507 1.00 86.94 85 HIS A C 1
ATOM 686 O O . HIS A 1 85 ? 6.949 15.921 -5.728 1.00 86.94 85 HIS A O 1
ATOM 692 N N . VAL A 1 86 ? 5.525 14.214 -6.095 1.00 86.69 86 VAL A N 1
ATOM 693 C CA . VAL A 1 86 ? 6.372 13.465 -7.038 1.00 86.69 86 VAL A CA 1
ATOM 694 C C . VAL A 1 86 ? 5.951 13.639 -8.495 1.00 86.69 86 VAL A C 1
ATOM 696 O O . VAL A 1 86 ? 6.673 13.242 -9.395 1.00 86.69 86 VAL A O 1
ATOM 699 N N . LYS A 1 87 ? 4.805 14.284 -8.754 1.00 85.06 87 LYS A N 1
ATOM 700 C CA . LYS A 1 87 ? 4.228 14.433 -10.100 1.00 85.06 87 LYS A CA 1
ATOM 701 C C . LYS A 1 87 ? 5.212 14.992 -11.136 1.00 85.06 87 LYS A C 1
ATOM 703 O O . LYS A 1 87 ? 5.137 14.611 -12.297 1.00 85.06 87 LYS A O 1
ATOM 708 N N . ASN A 1 88 ? 6.103 15.893 -10.726 1.00 87.00 88 ASN A N 1
ATOM 709 C CA . ASN A 1 88 ? 7.055 16.555 -11.621 1.00 87.00 88 ASN A CA 1
ATOM 710 C C . ASN A 1 88 ? 8.484 15.995 -11.500 1.00 87.00 88 ASN A C 1
ATOM 712 O O . ASN A 1 88 ? 9.409 16.585 -12.049 1.00 87.00 88 ASN A O 1
ATOM 716 N N . MET A 1 89 ? 8.681 14.904 -10.757 1.00 88.69 89 MET A N 1
ATOM 717 C CA . MET A 1 89 ? 9.990 14.283 -10.574 1.00 88.69 89 MET A CA 1
ATOM 718 C C . MET A 1 89 ? 10.257 13.310 -11.720 1.00 88.69 89 MET A C 1
ATOM 720 O O . MET A 1 89 ? 9.623 12.260 -11.818 1.00 88.69 89 MET A O 1
ATOM 724 N N . THR A 1 90 ? 11.180 13.674 -12.610 1.00 88.88 90 THR A N 1
ATOM 725 C CA . THR A 1 90 ? 11.440 12.924 -13.846 1.00 88.88 90 THR A CA 1
ATOM 726 C C . THR A 1 90 ? 11.921 11.502 -13.570 1.00 88.88 90 THR A C 1
ATOM 728 O O . THR A 1 90 ? 11.340 10.569 -14.109 1.00 88.88 90 THR A O 1
ATOM 731 N N . LYS A 1 91 ? 12.912 11.312 -12.686 1.00 85.94 91 LYS A N 1
ATOM 732 C CA . LYS A 1 91 ? 13.481 9.981 -12.398 1.00 85.94 91 LYS A CA 1
ATOM 733 C C . LYS A 1 91 ? 12.463 9.059 -11.734 1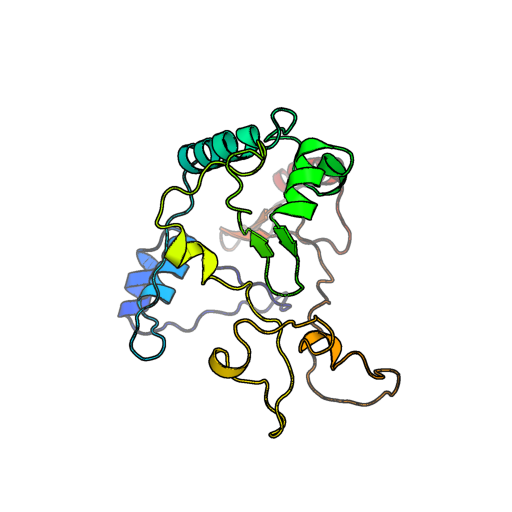.00 85.94 91 LYS A C 1
ATOM 735 O O . LYS A 1 91 ? 12.326 7.902 -12.127 1.00 85.94 91 LYS A O 1
ATOM 740 N N . PHE A 1 92 ? 11.710 9.583 -10.764 1.00 86.88 92 PHE A N 1
ATOM 741 C CA . PHE A 1 92 ? 10.600 8.845 -10.168 1.00 86.88 92 PHE A CA 1
ATOM 742 C C . PHE A 1 92 ? 9.568 8.418 -11.219 1.00 86.88 92 PHE A C 1
ATOM 744 O O . PHE A 1 92 ? 9.181 7.252 -11.240 1.00 86.88 92 PHE A O 1
ATOM 751 N N . ASN A 1 93 ? 9.128 9.334 -12.088 1.00 88.12 93 ASN A N 1
ATOM 752 C CA . ASN A 1 93 ? 8.132 9.024 -13.116 1.00 88.12 93 ASN A CA 1
ATOM 753 C C . ASN A 1 93 ? 8.662 8.011 -14.140 1.00 88.12 93 ASN A C 1
ATOM 755 O O . ASN A 1 93 ? 7.939 7.086 -14.488 1.00 88.12 93 ASN A O 1
ATOM 759 N N . GLU A 1 94 ? 9.927 8.118 -14.555 1.00 88.31 94 GLU A N 1
ATOM 760 C CA . GLU A 1 94 ? 10.567 7.128 -15.429 1.00 88.31 94 GLU A CA 1
ATOM 761 C C . GLU A 1 94 ? 10.538 5.728 -14.801 1.00 88.31 94 GLU A C 1
ATOM 763 O O . GLU A 1 94 ? 10.132 4.772 -15.457 1.00 88.31 94 GLU A O 1
ATOM 768 N N . PHE A 1 95 ? 10.888 5.592 -13.516 1.00 87.12 95 PHE A N 1
ATOM 769 C CA . PHE A 1 95 ? 10.764 4.318 -12.799 1.00 87.12 95 PHE A CA 1
ATOM 770 C C . PHE A 1 95 ? 9.315 3.840 -12.686 1.00 87.12 95 PHE A C 1
ATOM 772 O O . PHE A 1 95 ? 9.031 2.660 -12.905 1.00 87.12 95 PHE A O 1
ATOM 779 N N . TYR A 1 96 ? 8.414 4.744 -12.310 1.00 88.25 96 TYR A N 1
ATOM 780 C CA . TYR A 1 96 ? 7.012 4.445 -12.065 1.00 88.25 96 TYR A CA 1
ATOM 781 C C . TYR A 1 96 ? 6.314 3.951 -13.337 1.00 88.25 96 TYR A C 1
ATOM 783 O O . TYR A 1 96 ? 5.617 2.943 -13.289 1.00 88.25 96 TYR A O 1
ATOM 791 N N . ASP A 1 97 ? 6.545 4.601 -14.475 1.00 89.06 97 ASP A N 1
ATOM 792 C CA . ASP A 1 97 ? 5.922 4.234 -15.749 1.00 89.06 97 ASP A CA 1
ATOM 793 C C . ASP A 1 97 ? 6.546 2.971 -16.363 1.00 89.06 97 ASP A C 1
ATOM 795 O O . ASP A 1 97 ? 5.876 2.235 -17.087 1.00 89.06 97 ASP A O 1
ATOM 799 N N . HIS A 1 98 ? 7.818 2.695 -16.068 1.00 87.75 98 HIS A N 1
ATOM 800 C CA . HIS A 1 98 ? 8.552 1.580 -16.662 1.00 87.75 98 HIS A CA 1
ATOM 801 C C . HIS A 1 98 ? 8.495 0.277 -15.846 1.00 87.75 98 HIS A C 1
ATOM 803 O O . HIS A 1 98 ? 8.239 -0.788 -16.405 1.00 87.75 98 HIS A O 1
ATOM 809 N N . CYS A 1 99 ? 8.773 0.332 -14.538 1.00 88.25 99 CYS A N 1
ATOM 810 C CA . CYS A 1 99 ? 8.914 -0.850 -13.673 1.00 88.25 99 CYS A CA 1
ATOM 811 C C . CYS A 1 99 ? 7.678 -1.062 -12.761 1.00 88.25 99 CYS A C 1
ATOM 813 O O . CYS A 1 99 ? 7.635 -2.058 -12.035 1.00 88.25 99 CYS A O 1
ATOM 815 N N . CYS A 1 100 ? 6.669 -0.176 -12.766 1.00 90.00 100 CYS A N 1
ATOM 816 C CA . CYS A 1 100 ? 5.484 -0.316 -11.909 1.00 90.00 100 CYS A CA 1
ATOM 817 C C . CYS A 1 100 ? 4.181 -0.446 -12.702 1.00 90.00 100 CYS A C 1
ATOM 819 O O . CYS A 1 100 ? 3.996 0.123 -13.773 1.00 90.00 100 CYS A O 1
ATOM 821 N N . ARG A 1 101 ? 3.223 -1.170 -12.123 1.00 90.06 101 ARG A N 1
ATOM 822 C CA . ARG A 1 101 ? 1.865 -1.286 -12.645 1.00 90.06 101 ARG A CA 1
ATOM 823 C C . ARG A 1 101 ? 0.869 -1.078 -11.520 1.00 90.06 101 ARG A C 1
ATOM 825 O O . ARG A 1 101 ? 0.762 -1.872 -10.586 1.00 90.06 101 ARG A O 1
ATOM 832 N N . LYS A 1 102 ? 0.120 0.016 -11.624 1.00 90.56 102 LYS A N 1
ATOM 833 C CA . LYS A 1 102 ? -0.965 0.335 -10.702 1.00 90.56 102 LYS A CA 1
ATOM 834 C C . LYS A 1 102 ? -2.270 -0.254 -11.216 1.00 90.56 102 LYS A C 1
ATOM 836 O O . LYS A 1 102 ? -2.663 0.013 -12.352 1.00 90.56 102 LYS A O 1
ATOM 841 N N . ARG A 1 103 ? -2.942 -1.002 -10.346 1.00 89.81 103 ARG A N 1
ATOM 842 C CA . ARG A 1 103 ? -4.293 -1.514 -10.548 1.00 89.81 103 ARG A CA 1
ATOM 843 C C . ARG A 1 103 ? -5.202 -1.126 -9.384 1.00 89.81 103 ARG A C 1
ATOM 845 O O . ARG A 1 103 ? -4.748 -0.576 -8.380 1.00 89.81 103 ARG A O 1
ATOM 852 N N . HIS A 1 104 ? -6.499 -1.386 -9.508 1.00 88.19 104 HIS A N 1
ATOM 853 C CA . HIS A 1 104 ? -7.488 -1.033 -8.492 1.00 88.19 104 HIS A CA 1
ATOM 854 C C . HIS A 1 104 ? -7.270 -1.781 -7.167 1.00 88.19 104 HIS A C 1
ATOM 856 O O . HIS A 1 104 ? -7.427 -1.183 -6.104 1.00 88.19 104 HIS A O 1
ATOM 862 N N . TYR A 1 105 ? -6.890 -3.063 -7.222 1.00 86.44 105 TYR A N 1
ATOM 863 C CA . TYR A 1 105 ? -6.705 -3.899 -6.025 1.00 86.44 105 TYR A CA 1
ATOM 864 C C . TYR A 1 105 ? -5.255 -4.173 -5.655 1.00 86.44 105 TYR A C 1
ATOM 866 O O . TYR A 1 105 ? -4.993 -4.652 -4.555 1.00 86.44 105 TYR A O 1
ATOM 874 N N . PHE A 1 106 ? -4.317 -3.906 -6.555 1.00 89.75 106 PHE A N 1
ATOM 875 C CA . PHE A 1 106 ? -2.919 -4.209 -6.317 1.00 89.75 106 PHE A CA 1
ATOM 876 C C . PHE A 1 106 ? -2.008 -3.188 -6.986 1.00 89.75 106 PHE A C 1
ATOM 878 O O . PHE A 1 106 ? -2.376 -2.485 -7.928 1.00 89.75 106 PHE A O 1
ATOM 885 N N . PHE A 1 107 ? -0.793 -3.119 -6.466 1.00 90.62 107 PHE A N 1
ATOM 886 C CA . PHE A 1 107 ? 0.302 -2.366 -7.040 1.00 90.62 107 PHE A CA 1
ATOM 887 C C . PHE A 1 107 ? 1.464 -3.333 -7.206 1.00 90.62 107 PHE A C 1
ATOM 889 O O . PHE A 1 107 ? 1.861 -3.995 -6.249 1.00 90.62 107 PHE A O 1
ATOM 896 N N . GLU A 1 108 ? 1.964 -3.443 -8.425 1.00 90.56 108 GLU A N 1
ATOM 897 C CA . GLU A 1 108 ? 3.037 -4.362 -8.768 1.00 90.56 108 GLU A CA 1
ATOM 898 C C . GLU A 1 108 ? 4.280 -3.570 -9.153 1.00 90.56 108 GLU A C 1
ATOM 900 O O . GLU A 1 108 ? 4.196 -2.589 -9.891 1.00 90.56 108 GLU A O 1
ATOM 905 N N . ILE A 1 109 ? 5.433 -4.019 -8.661 1.00 88.50 109 ILE A N 1
ATOM 906 C CA . ILE A 1 109 ? 6.742 -3.557 -9.112 1.00 88.50 109 ILE A CA 1
ATOM 907 C C . ILE A 1 109 ? 7.443 -4.763 -9.723 1.00 88.50 109 ILE A C 1
ATOM 909 O O . ILE A 1 109 ? 7.737 -5.733 -9.021 1.00 88.50 109 ILE A O 1
ATOM 913 N N . LYS A 1 110 ? 7.737 -4.697 -11.019 1.00 86.75 110 LYS A N 1
ATOM 914 C CA . LYS A 1 110 ? 8.505 -5.711 -11.736 1.00 86.75 110 LYS A CA 1
ATOM 915 C C . LYS A 1 110 ? 9.707 -5.046 -12.390 1.00 86.75 110 LYS A C 1
ATOM 917 O O . LYS A 1 110 ? 9.566 -4.175 -13.242 1.00 86.75 110 LYS A O 1
ATOM 922 N N . LYS A 1 111 ? 10.909 -5.460 -11.983 1.00 85.50 111 LYS A N 1
ATOM 923 C CA . LYS A 1 111 ? 12.154 -4.980 -12.601 1.00 85.50 111 LYS A CA 1
ATOM 924 C C . LYS A 1 111 ? 12.192 -5.376 -14.083 1.00 85.50 111 LYS A C 1
ATOM 926 O O . LYS A 1 111 ? 11.661 -6.411 -14.459 1.00 85.50 111 LYS A O 1
ATOM 931 N N . CYS A 1 112 ? 12.851 -4.597 -14.932 1.00 82.00 112 CYS A N 1
ATOM 932 C CA . CYS A 1 112 ? 12.993 -4.963 -16.348 1.00 82.00 112 CYS A CA 1
ATOM 933 C C . CYS A 1 112 ? 14.077 -6.018 -16.610 1.00 82.00 112 CYS A C 1
ATOM 935 O O . CYS A 1 112 ? 14.090 -6.627 -17.672 1.00 82.00 112 CYS A O 1
ATOM 937 N N . GLY A 1 113 ? 15.014 -6.201 -15.673 1.00 76.81 113 GLY A N 1
ATOM 938 C CA . GLY A 1 113 ? 16.163 -7.091 -15.848 1.00 76.81 113 GLY A CA 1
ATOM 939 C C . GLY A 1 113 ? 17.215 -6.601 -16.850 1.00 76.81 113 GLY A C 1
ATOM 940 O O . GLY A 1 113 ? 18.114 -7.359 -17.200 1.00 76.81 113 GLY A O 1
ATOM 941 N N . ASN A 1 114 ? 17.121 -5.352 -17.314 1.00 75.06 114 ASN A N 1
ATOM 942 C CA . ASN A 1 114 ? 18.081 -4.768 -18.242 1.00 75.06 114 ASN A CA 1
ATOM 943 C C . ASN A 1 114 ? 19.310 -4.235 -17.489 1.00 75.06 114 ASN A C 1
ATOM 945 O O . ASN A 1 114 ? 19.217 -3.244 -16.770 1.00 75.06 114 ASN A O 1
ATOM 949 N N . GLU A 1 115 ? 20.464 -4.865 -17.707 1.00 67.00 115 GLU A N 1
ATOM 950 C CA . GLU A 1 115 ? 21.756 -4.494 -17.108 1.00 67.00 115 GLU A CA 1
ATOM 951 C C . GLU A 1 115 ? 22.249 -3.099 -17.527 1.00 67.00 115 GLU A C 1
ATOM 953 O O . GLU A 1 115 ? 23.043 -2.485 -16.820 1.00 67.00 115 GLU A O 1
ATOM 958 N N . PHE A 1 116 ? 21.754 -2.578 -18.653 1.00 64.75 116 PHE A N 1
ATOM 959 C CA . PHE A 1 116 ? 22.108 -1.263 -19.191 1.00 64.75 116 PHE A CA 1
ATOM 960 C C . PHE A 1 116 ? 21.132 -0.158 -18.775 1.00 64.75 116 PHE A C 1
ATOM 962 O O . PHE A 1 116 ? 21.331 1.006 -19.124 1.00 64.75 116 PHE A O 1
ATOM 969 N N . TYR A 1 117 ? 20.057 -0.500 -18.058 1.00 65.94 117 TYR A N 1
ATOM 970 C CA . TYR A 1 117 ? 19.062 0.466 -17.616 1.00 65.94 117 TYR A CA 1
ATOM 971 C C . TYR A 1 117 ? 19.296 0.834 -16.151 1.00 65.94 117 TYR A C 1
ATOM 973 O O . TYR A 1 117 ? 18.940 0.089 -15.242 1.00 65.94 117 TYR A O 1
ATOM 981 N N . ASN A 1 118 ? 19.863 2.022 -15.922 1.00 64.88 118 ASN A N 1
ATOM 982 C CA . ASN A 1 118 ? 20.294 2.491 -14.596 1.00 64.88 118 ASN A CA 1
ATOM 983 C C . ASN A 1 118 ? 19.177 2.553 -13.539 1.00 64.88 118 ASN A C 1
ATOM 985 O O . ASN A 1 118 ? 19.471 2.628 -12.350 1.00 64.88 118 ASN A O 1
ATOM 989 N N . ILE A 1 119 ? 17.909 2.547 -13.956 1.00 68.50 119 ILE A N 1
ATOM 990 C CA . ILE A 1 119 ? 16.772 2.690 -13.043 1.00 68.50 119 ILE A CA 1
ATOM 991 C C . ILE A 1 119 ? 16.505 1.397 -12.259 1.00 68.50 119 ILE A C 1
ATOM 993 O O . ILE A 1 119 ? 16.182 1.442 -11.073 1.00 68.50 119 ILE A O 1
ATOM 997 N N . CYS A 1 120 ? 16.624 0.230 -12.897 1.00 73.06 120 CYS A N 1
ATOM 998 C CA . CYS A 1 120 ? 16.292 -1.046 -12.266 1.00 73.06 120 CYS A CA 1
ATOM 999 C C . CYS A 1 120 ? 17.608 -1.829 -12.067 1.00 73.06 120 CYS A C 1
ATOM 1001 O O . CYS A 1 120 ? 18.171 -2.353 -13.018 1.00 73.06 120 CYS A O 1
ATOM 1003 N N . LEU A 1 121 ? 18.110 -1.867 -10.819 1.00 71.38 121 LEU A N 1
ATOM 1004 C CA . LEU A 1 121 ? 19.349 -2.575 -10.437 1.00 71.38 121 LEU A CA 1
ATOM 1005 C C . LEU A 1 121 ? 19.387 -4.020 -10.982 1.00 71.38 121 LEU A C 1
ATOM 1007 O O . LEU A 1 121 ? 18.314 -4.642 -11.045 1.00 71.38 121 LEU A O 1
ATOM 1011 N N . PRO A 1 122 ? 20.585 -4.584 -11.260 1.00 75.12 122 PRO A N 1
ATOM 1012 C CA . PRO A 1 122 ? 20.736 -5.938 -11.788 1.00 75.12 122 PRO A CA 1
ATOM 1013 C C . PRO A 1 122 ? 19.949 -6.986 -11.001 1.00 75.12 122 PRO A C 1
ATOM 1015 O O . PRO A 1 122 ? 19.768 -6.882 -9.781 1.00 75.12 122 PRO A O 1
ATOM 1018 N N . LEU A 1 123 ? 19.470 -8.008 -11.710 1.00 80.62 123 LEU A N 1
ATOM 1019 C CA . LEU A 1 123 ? 18.765 -9.125 -11.092 1.00 80.62 123 LEU A CA 1
ATOM 1020 C C . LEU A 1 123 ? 19.724 -9.871 -10.160 1.00 80.62 123 LEU A C 1
ATOM 1022 O O . LEU A 1 123 ? 20.811 -10.268 -10.561 1.00 80.62 123 LEU A O 1
ATOM 1026 N N . SER A 1 124 ? 19.314 -10.072 -8.909 1.00 76.94 124 SER A N 1
ATOM 1027 C CA . SER A 1 124 ? 20.113 -10.802 -7.914 1.00 76.94 124 SER A CA 1
ATOM 1028 C C . SER A 1 124 ? 19.901 -12.323 -7.966 1.00 76.94 124 SER A C 1
ATOM 1030 O O . SER A 1 124 ? 20.366 -13.026 -7.076 1.00 76.94 124 SER A O 1
ATOM 1032 N N . GLY A 1 125 ? 19.166 -12.831 -8.960 1.00 78.19 125 GLY A N 1
ATOM 1033 C CA . GLY A 1 125 ? 18.755 -14.233 -9.063 1.00 78.19 125 GLY A CA 1
ATOM 1034 C C . GLY A 1 125 ? 18.846 -14.775 -10.487 1.00 78.19 125 GLY A C 1
ATOM 1035 O O . GLY A 1 125 ? 19.345 -14.098 -11.383 1.00 78.19 125 GLY A O 1
ATOM 1036 N N . ASP A 1 126 ? 18.359 -16.001 -10.682 1.00 84.88 126 ASP A N 1
ATOM 1037 C CA . ASP A 1 126 ? 18.390 -16.677 -11.979 1.00 84.88 126 ASP A CA 1
ATOM 1038 C C . ASP A 1 126 ? 17.545 -15.939 -13.030 1.00 84.88 126 ASP A C 1
ATOM 1040 O O . ASP A 1 126 ? 16.345 -15.697 -12.853 1.00 84.88 126 ASP A O 1
ATOM 1044 N N . LYS A 1 127 ? 18.195 -15.598 -14.144 1.00 84.12 127 LYS A N 1
ATOM 1045 C CA . LYS A 1 127 ? 17.584 -14.896 -15.268 1.00 84.12 127 LYS A CA 1
ATOM 1046 C C . LYS A 1 127 ? 16.525 -15.754 -15.955 1.00 84.12 127 LYS A C 1
ATOM 1048 O O . LYS A 1 127 ? 15.480 -15.226 -16.323 1.00 84.12 127 LYS A O 1
ATOM 1053 N N . GLU A 1 128 ? 16.745 -17.064 -16.059 1.00 86.19 128 GLU A N 1
ATOM 1054 C CA . GLU A 1 128 ? 15.798 -17.965 -16.721 1.00 86.19 128 GLU A CA 1
ATOM 1055 C C . GLU A 1 128 ? 14.489 -18.074 -15.923 1.00 86.19 128 GLU A C 1
ATOM 1057 O O . GLU A 1 128 ? 13.391 -18.024 -16.482 1.00 86.19 128 GLU A O 1
ATOM 1062 N N . MET A 1 129 ? 14.586 -18.164 -14.593 1.00 86.19 129 MET A N 1
ATOM 1063 C CA . MET A 1 129 ? 13.420 -18.093 -13.714 1.00 86.19 129 MET A CA 1
ATOM 1064 C C . MET A 1 129 ? 12.717 -16.732 -13.803 1.00 86.19 129 MET A C 1
ATOM 1066 O O . MET A 1 129 ? 11.488 -16.684 -13.816 1.00 86.19 129 MET A O 1
ATOM 1070 N N . PHE A 1 130 ? 13.474 -15.634 -13.885 1.00 87.88 130 PHE A N 1
ATOM 1071 C CA . PHE A 1 130 ? 12.910 -14.289 -13.974 1.00 87.88 130 PHE A CA 1
ATOM 1072 C C . PHE A 1 130 ? 12.098 -14.071 -15.256 1.00 87.88 130 PHE A C 1
ATOM 1074 O O . PHE A 1 130 ? 11.003 -13.512 -15.205 1.00 87.88 130 PHE A O 1
ATOM 1081 N N . GLU A 1 131 ? 12.599 -14.552 -16.393 1.00 86.12 131 GLU A N 1
ATOM 1082 C CA . GLU A 1 131 ? 11.925 -14.445 -17.692 1.00 86.12 131 GLU A CA 1
ATOM 1083 C C . GLU A 1 131 ? 10.582 -15.193 -17.724 1.00 86.12 131 GLU A C 1
ATOM 1085 O O . GLU A 1 131 ? 9.664 -14.785 -18.434 1.00 86.12 131 GLU A O 1
ATOM 1090 N N . LYS A 1 132 ? 10.422 -16.236 -16.899 1.00 88.75 132 LYS A N 1
ATOM 1091 C CA . LYS A 1 132 ? 9.160 -16.985 -16.754 1.00 88.75 132 LYS A CA 1
ATOM 1092 C C . LYS A 1 132 ? 8.118 -16.255 -15.900 1.00 88.75 132 LYS A C 1
ATOM 1094 O O . LYS A 1 132 ? 6.937 -16.603 -15.951 1.00 88.75 132 LYS A O 1
ATOM 1099 N N . ILE A 1 133 ? 8.515 -15.253 -15.112 1.00 89.06 133 ILE A N 1
ATOM 1100 C CA . ILE A 1 133 ? 7.587 -14.507 -14.258 1.00 89.06 133 ILE A CA 1
ATOM 1101 C C . ILE A 1 133 ? 6.738 -13.591 -15.132 1.00 89.06 133 ILE A C 1
ATOM 1103 O O . ILE A 1 133 ? 7.234 -12.669 -15.780 1.00 89.06 133 ILE A O 1
ATOM 1107 N N . SER A 1 134 ? 5.429 -13.801 -15.093 1.00 90.12 134 SER A N 1
ATOM 1108 C CA . SER A 1 134 ? 4.438 -12.920 -15.706 1.00 90.12 134 SER A CA 1
ATOM 1109 C C . SER A 1 134 ? 3.861 -11.942 -14.687 1.00 90.12 134 SER A C 1
ATOM 1111 O O . SER A 1 134 ? 3.910 -12.176 -13.478 1.00 90.12 134 SER A O 1
ATOM 1113 N N . ASN A 1 135 ? 3.324 -10.834 -15.193 1.00 89.88 135 ASN A N 1
ATOM 1114 C CA . ASN A 1 135 ? 2.629 -9.845 -14.376 1.00 89.88 135 ASN A CA 1
ATOM 1115 C C . ASN A 1 135 ? 1.367 -10.457 -13.743 1.00 89.88 135 ASN A C 1
ATOM 1117 O O . ASN A 1 135 ? 0.730 -11.326 -14.342 1.00 89.88 135 ASN A O 1
ATOM 1121 N N . PHE A 1 136 ? 0.975 -9.981 -12.561 1.00 92.00 136 PHE A N 1
ATOM 1122 C CA . PHE A 1 136 ? -0.222 -10.473 -11.878 1.00 92.00 136 PHE A CA 1
ATOM 1123 C C . PHE A 1 136 ? -1.509 -10.213 -12.699 1.00 92.00 136 PHE A C 1
ATOM 1125 O O . PHE A 1 136 ? -1.746 -9.086 -13.136 1.00 92.00 136 PHE A O 1
ATOM 1132 N N . PRO A 1 137 ? -2.357 -11.211 -12.956 1.00 92.56 137 PRO A N 1
ATOM 1133 C CA . PRO A 1 137 ? -3.509 -11.032 -13.832 1.00 92.56 137 PRO A CA 1
ATOM 1134 C C . PRO A 1 137 ? -4.639 -10.243 -13.149 1.00 92.56 137 PRO A C 1
ATOM 1136 O O . PRO A 1 137 ? -4.883 -10.375 -11.949 1.00 92.56 137 PRO A O 1
ATOM 1139 N N . ASP A 1 138 ? -5.348 -9.427 -13.927 1.00 92.12 138 ASP A N 1
ATOM 1140 C CA . ASP A 1 138 ? -6.597 -8.781 -13.518 1.00 92.12 138 ASP A CA 1
ATOM 1141 C C . ASP A 1 138 ? -7.761 -9.799 -13.569 1.00 92.12 138 ASP A C 1
ATOM 1143 O O . ASP A 1 138 ? -7.715 -10.739 -14.365 1.00 92.12 138 ASP A O 1
ATOM 1147 N N . PRO A 1 139 ? -8.825 -9.653 -12.755 1.00 90.44 139 PRO A N 1
ATOM 1148 C CA . PRO A 1 139 ? -9.945 -10.596 -12.765 1.00 90.44 139 PRO A CA 1
ATOM 1149 C C . PRO A 1 139 ? -10.672 -10.604 -14.118 1.00 90.44 139 PRO A C 1
ATOM 1151 O O . PRO A 1 139 ? -11.279 -9.600 -14.483 1.00 90.44 139 PRO A O 1
ATOM 1154 N N . MET A 1 140 ? -10.684 -11.740 -14.823 1.00 91.06 140 MET A N 1
ATOM 1155 C CA . MET A 1 140 ? -11.418 -11.917 -16.088 1.00 91.06 140 MET A CA 1
ATOM 1156 C C . MET A 1 140 ? -12.572 -12.915 -15.930 1.00 91.06 140 MET A C 1
ATOM 1158 O O . MET A 1 140 ? -12.411 -13.920 -15.234 1.00 91.06 140 MET A O 1
ATOM 1162 N N . PRO A 1 141 ? -13.749 -12.653 -16.524 1.00 90.88 141 PRO A N 1
ATOM 1163 C CA . PRO A 1 141 ? -14.903 -13.536 -16.411 1.00 90.88 141 PRO A CA 1
ATOM 1164 C C . PRO A 1 141 ? -14.655 -14.855 -17.151 1.00 90.88 141 PRO A C 1
ATOM 1166 O O . PRO A 1 141 ? -14.155 -14.860 -18.274 1.00 90.88 141 PRO A O 1
ATOM 1169 N N . GLY A 1 142 ? -15.022 -15.962 -16.512 1.00 88.62 142 GLY A N 1
ATOM 1170 C CA . GLY A 1 142 ? -15.125 -17.283 -17.117 1.00 88.62 142 GLY A CA 1
ATOM 1171 C C . GLY A 1 142 ? -16.525 -17.555 -17.674 1.00 88.62 142 GLY A C 1
ATOM 1172 O O . GLY A 1 142 ? -17.397 -16.683 -17.700 1.00 88.62 142 GLY A O 1
ATOM 1173 N N . ASN A 1 143 ? -16.743 -18.795 -18.113 1.00 87.56 143 ASN A N 1
ATOM 1174 C CA . ASN A 1 143 ? -18.003 -19.231 -18.730 1.00 87.56 143 ASN A CA 1
ATOM 1175 C C . ASN A 1 143 ? -19.117 -19.533 -17.711 1.00 87.56 143 ASN A C 1
ATOM 1177 O O . ASN A 1 143 ? -20.278 -19.675 -18.082 1.00 87.56 143 ASN A O 1
ATOM 1181 N N . ASP A 1 144 ? -18.772 -19.661 -16.435 1.00 85.88 144 ASP A N 1
ATOM 1182 C CA . ASP A 1 144 ? -19.600 -20.196 -15.354 1.00 85.88 144 ASP A CA 1
ATOM 1183 C C . ASP A 1 144 ? -20.103 -19.111 -14.386 1.00 85.88 144 ASP A C 1
ATOM 1185 O O . ASP A 1 144 ? -20.376 -19.387 -13.222 1.00 85.88 144 ASP A O 1
ATOM 1189 N N . ASN A 1 145 ? -20.222 -17.859 -14.846 1.00 83.06 145 ASN A N 1
ATOM 1190 C CA . ASN A 1 145 ? -20.505 -16.680 -14.010 1.00 83.06 145 ASN A CA 1
ATOM 1191 C C . ASN A 1 145 ? -19.484 -16.430 -12.879 1.00 83.06 145 ASN A C 1
ATOM 1193 O O . ASN A 1 145 ? -19.685 -15.526 -12.062 1.00 83.06 145 ASN A O 1
ATOM 1197 N N . HIS A 1 146 ? -18.366 -17.155 -12.855 1.00 89.12 146 HIS A N 1
ATOM 1198 C CA . HIS A 1 146 ? -17.238 -16.912 -11.966 1.00 89.12 146 HIS A CA 1
ATOM 1199 C C . HIS A 1 146 ? -16.065 -16.280 -12.726 1.00 89.12 146 HIS A C 1
ATOM 1201 O O . HIS A 1 146 ? -16.083 -16.152 -13.949 1.00 89.12 146 HIS A O 1
ATOM 1207 N N . TYR A 1 147 ? -15.068 -15.778 -11.993 1.00 92.19 147 TYR A N 1
ATOM 1208 C CA . TYR A 1 147 ? -13.804 -15.370 -12.611 1.00 92.19 147 TYR A CA 1
ATOM 1209 C C . TYR A 1 147 ? -12.979 -16.610 -12.941 1.00 92.19 147 TYR A C 1
ATOM 1211 O O . TYR A 1 147 ? -13.063 -17.613 -12.234 1.00 92.19 147 TYR A O 1
ATOM 1219 N N . MET A 1 148 ? -12.164 -16.516 -13.989 1.00 92.81 148 MET A N 1
ATOM 1220 C CA . MET A 1 148 ? -11.200 -17.557 -14.336 1.00 92.81 148 MET A CA 1
ATOM 1221 C C . MET A 1 148 ? -10.260 -17.855 -13.157 1.00 92.81 148 MET A C 1
ATOM 1223 O O . MET A 1 148 ? -9.958 -16.968 -12.351 1.00 92.81 148 MET A O 1
ATOM 1227 N N . SER A 1 149 ? -9.792 -19.103 -13.069 1.00 93.81 149 SER A N 1
ATOM 1228 C CA . SER A 1 149 ? -8.772 -19.500 -12.095 1.00 93.81 149 SER A CA 1
ATOM 1229 C C . SER A 1 149 ? -7.449 -18.775 -12.363 1.00 93.81 149 SER A C 1
ATOM 1231 O O . SER A 1 149 ? -7.217 -18.280 -13.470 1.00 93.81 149 SER A O 1
ATOM 1233 N N . PHE A 1 150 ? -6.570 -18.710 -11.358 1.00 92.75 150 PHE A N 1
ATOM 1234 C CA . PHE A 1 150 ? -5.251 -18.097 -11.523 1.00 92.75 150 PHE A CA 1
ATOM 1235 C C . PHE A 1 150 ? -4.425 -18.846 -12.575 1.00 92.75 150 PHE A C 1
ATOM 1237 O O . PHE A 1 150 ? -3.795 -18.224 -13.424 1.00 92.75 150 PHE A O 1
ATOM 1244 N N . GLU A 1 151 ? -4.469 -20.174 -12.552 1.00 92.88 151 GLU A N 1
ATOM 1245 C CA . GLU A 1 151 ? -3.737 -21.046 -13.465 1.00 92.88 151 GLU A CA 1
ATOM 1246 C C . GLU A 1 151 ? -4.140 -20.813 -14.927 1.00 92.88 151 GLU A C 1
ATOM 1248 O O . GLU A 1 151 ? -3.283 -20.792 -15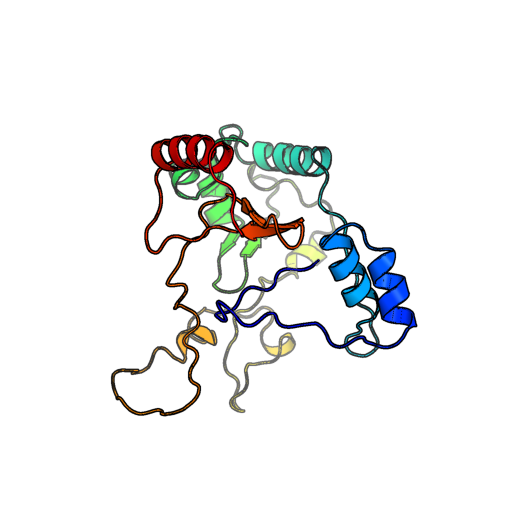.808 1.00 92.88 151 GLU A O 1
ATOM 1253 N N . ASP A 1 152 ? -5.427 -20.571 -15.187 1.00 93.25 152 ASP A N 1
ATOM 1254 C CA . ASP A 1 152 ? -5.934 -20.369 -16.547 1.00 93.25 152 ASP A CA 1
ATOM 1255 C C . ASP A 1 152 ? -5.607 -18.988 -17.120 1.00 93.25 152 ASP A C 1
ATOM 1257 O O . ASP A 1 152 ? -5.625 -18.804 -18.342 1.00 93.25 152 ASP A O 1
ATOM 1261 N N . ILE A 1 153 ? -5.374 -17.994 -16.264 1.00 93.94 153 ILE A N 1
ATOM 1262 C CA . ILE A 1 153 ? -5.224 -16.589 -16.660 1.00 93.94 153 ILE A CA 1
ATOM 1263 C C . ILE A 1 153 ? -3.785 -16.078 -16.533 1.00 93.94 153 ILE A C 1
ATOM 1265 O O . ILE A 1 153 ? -3.412 -15.117 -17.208 1.00 93.94 153 ILE A O 1
ATOM 1269 N N . TYR A 1 154 ? -2.956 -16.712 -15.706 1.00 94.69 154 TYR A N 1
ATOM 1270 C CA . TYR A 1 154 ? -1.574 -16.297 -15.506 1.00 94.69 154 TYR A CA 1
ATOM 1271 C C . TYR A 1 154 ? -0.784 -16.318 -16.824 1.00 94.69 154 TYR A C 1
ATOM 1273 O O . TYR A 1 154 ? -0.829 -17.282 -17.585 1.00 94.69 154 TYR A O 1
ATOM 1281 N N . GLY A 1 155 ? -0.075 -15.222 -17.111 1.00 91.44 155 GLY A N 1
ATOM 1282 C CA . GLY A 1 155 ? 0.680 -15.043 -18.359 1.00 91.44 155 GLY A CA 1
ATOM 1283 C C . GLY A 1 155 ? -0.124 -14.521 -19.551 1.00 91.44 155 GLY A C 1
ATOM 1284 O O . GLY A 1 155 ? 0.465 -14.234 -20.591 1.00 91.44 155 GLY A O 1
ATOM 1285 N N . LYS A 1 156 ? -1.443 -14.344 -19.419 1.00 91.62 156 LYS A N 1
ATOM 1286 C CA . LYS A 1 156 ? -2.276 -13.704 -20.447 1.00 91.62 156 LYS A CA 1
ATOM 1287 C C . LYS A 1 156 ? -2.361 -12.196 -20.222 1.00 91.62 156 LYS A C 1
ATOM 1289 O O . LYS A 1 156 ? -2.206 -11.708 -19.104 1.00 91.62 156 LYS A O 1
ATOM 1294 N N . GLU A 1 157 ? -2.626 -11.452 -21.293 1.00 88.88 157 GLU A N 1
ATOM 1295 C CA . GLU A 1 157 ? -2.930 -10.027 -21.187 1.00 88.88 157 GLU A CA 1
ATOM 1296 C C . GLU A 1 157 ? -4.330 -9.839 -20.588 1.00 88.88 157 GLU A C 1
ATOM 1298 O O . GLU A 1 157 ? -5.303 -10.449 -21.035 1.00 88.88 157 GLU A O 1
ATOM 1303 N N . THR A 1 158 ? -4.421 -9.010 -19.551 1.00 92.38 158 THR A N 1
ATOM 1304 C CA . THR A 1 158 ? -5.653 -8.752 -18.802 1.00 92.38 158 THR A CA 1
ATOM 1305 C C . THR A 1 158 ? -5.852 -7.258 -18.596 1.00 92.38 158 THR A C 1
ATOM 1307 O O . THR A 1 158 ? -4.888 -6.484 -18.580 1.00 92.38 158 THR A O 1
ATOM 1310 N N . ASP A 1 159 ? -7.103 -6.855 -18.381 1.00 89.69 159 ASP A N 1
ATOM 1311 C CA . ASP A 1 159 ? -7.459 -5.467 -18.117 1.00 89.69 159 ASP A CA 1
ATOM 1312 C C . ASP A 1 159 ? -8.417 -5.310 -16.928 1.00 89.69 159 ASP A C 1
ATOM 1314 O O . ASP A 1 159 ? -8.969 -6.265 -16.383 1.00 89.69 159 ASP A O 1
ATOM 1318 N N . GLU A 1 160 ? -8.609 -4.062 -16.508 1.00 89.75 160 GLU A N 1
ATOM 1319 C CA . GLU A 1 160 ? -9.418 -3.726 -15.338 1.00 89.75 160 GLU A CA 1
ATOM 1320 C C . GLU A 1 160 ? -10.935 -3.781 -15.584 1.00 89.75 160 GLU A C 1
ATOM 1322 O O . GLU A 1 160 ? -11.708 -3.575 -14.649 1.00 89.75 160 GLU A O 1
ATOM 1327 N N . LYS A 1 161 ? -11.419 -4.047 -16.804 1.00 89.62 161 LYS A N 1
ATOM 1328 C CA . LYS A 1 161 ? -12.839 -3.830 -17.149 1.00 89.62 161 LYS A CA 1
ATOM 1329 C C . LYS A 1 161 ? -13.803 -4.638 -16.288 1.00 89.62 161 LYS A C 1
ATOM 1331 O O . LYS A 1 161 ? -14.923 -4.195 -16.041 1.00 89.62 161 LYS A O 1
ATOM 1336 N N . TYR A 1 162 ? -13.381 -5.813 -15.837 1.00 86.81 162 TYR A N 1
ATOM 1337 C CA . TYR A 1 162 ? -14.253 -6.772 -15.168 1.00 86.81 162 TYR A CA 1
ATOM 1338 C C . TYR A 1 162 ? -14.083 -6.808 -13.653 1.00 86.81 162 TYR A C 1
ATOM 1340 O O . TYR A 1 162 ? -14.662 -7.677 -13.004 1.00 86.81 162 TYR A O 1
ATOM 1348 N N . HIS A 1 163 ? -13.341 -5.870 -13.059 1.00 84.19 163 HIS A N 1
ATOM 1349 C CA . HIS A 1 163 ? -13.123 -5.880 -11.619 1.00 84.19 163 HIS A CA 1
ATOM 1350 C C . HIS A 1 163 ? -14.456 -5.708 -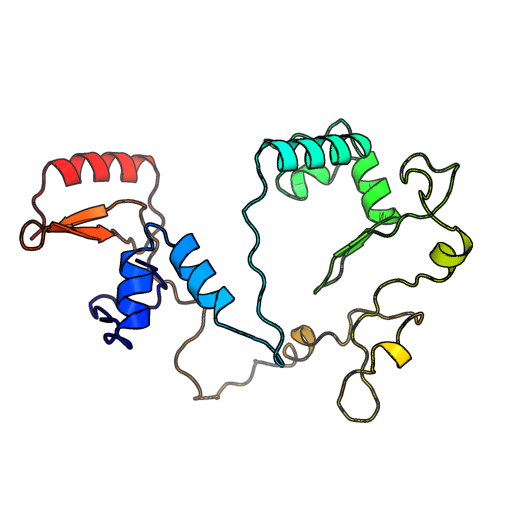10.841 1.00 84.19 163 HIS A C 1
ATOM 1352 O O . HIS A 1 163 ? -15.291 -4.879 -11.221 1.00 84.19 163 HIS A O 1
ATOM 1358 N N . PRO A 1 164 ? -14.690 -6.446 -9.731 1.00 80.31 164 PRO A N 1
ATOM 1359 C CA . PRO A 1 164 ? -15.963 -6.440 -8.999 1.00 80.31 164 PRO A CA 1
ATOM 1360 C C . PRO A 1 164 ? -16.533 -5.052 -8.681 1.00 80.31 164 PRO A C 1
ATOM 1362 O O . PRO A 1 164 ? -17.734 -4.836 -8.825 1.00 80.31 164 PRO A O 1
ATOM 1365 N N . SER A 1 165 ? -15.685 -4.087 -8.308 1.00 79.81 165 SER A N 1
ATOM 1366 C CA . SER A 1 165 ? -16.138 -2.732 -7.956 1.00 79.81 165 SER A CA 1
ATOM 1367 C C . SER A 1 165 ? -16.746 -1.931 -9.128 1.00 79.81 165 SER A C 1
ATOM 1369 O O . SER A 1 165 ? -17.373 -0.903 -8.873 1.00 79.81 165 SER A O 1
ATOM 1371 N N . LEU A 1 166 ? -16.582 -2.347 -10.395 1.00 77.00 166 LEU A N 1
ATOM 1372 C CA . LEU A 1 166 ? -17.241 -1.715 -11.555 1.00 77.00 166 LEU A CA 1
ATOM 1373 C C . LEU A 1 166 ? -18.621 -2.299 -11.859 1.00 77.00 166 LEU A C 1
ATOM 1375 O O . LEU A 1 166 ? -19.476 -1.566 -12.353 1.00 77.00 166 LEU A O 1
ATOM 1379 N N . LYS A 1 167 ? -18.867 -3.575 -11.527 1.00 64.94 167 LYS A N 1
ATOM 1380 C CA . LYS A 1 167 ? -20.131 -4.269 -11.845 1.00 64.94 167 LYS A CA 1
ATOM 1381 C C . LYS A 1 167 ? -21.358 -3.585 -11.224 1.00 64.94 167 LYS A C 1
ATOM 1383 O O . LYS A 1 167 ? -22.426 -3.606 -11.815 1.00 64.94 167 LYS A O 1
ATOM 1388 N N . ASN A 1 168 ? -21.182 -2.886 -10.100 1.00 57.97 168 ASN A N 1
ATOM 1389 C CA . ASN A 1 168 ? -22.257 -2.178 -9.392 1.00 57.97 168 ASN A CA 1
ATOM 1390 C C . ASN A 1 168 ? -22.451 -0.712 -9.823 1.00 57.97 168 ASN A C 1
ATOM 1392 O O . ASN A 1 168 ? -23.199 0.020 -9.176 1.00 57.97 168 ASN A O 1
ATOM 1396 N N . LYS A 1 169 ? -21.776 -0.242 -10.883 1.00 54.59 169 LYS A N 1
ATOM 1397 C CA . LYS A 1 169 ? -21.997 1.113 -11.424 1.00 54.59 169 LYS A CA 1
ATOM 1398 C C . LYS A 1 169 ? -23.069 1.178 -12.513 1.00 54.59 169 LYS A C 1
ATOM 1400 O O . LYS A 1 169 ? -23.349 2.269 -13.005 1.00 54.59 169 LYS A O 1
ATOM 1405 N N . SER A 1 170 ? -23.710 0.063 -12.862 1.00 45.03 170 SER A N 1
ATOM 1406 C CA . SER A 1 170 ? -24.919 0.083 -13.683 1.00 45.03 170 SER A CA 1
ATOM 1407 C C . SER A 1 170 ? -26.131 0.497 -12.836 1.00 45.03 170 SER A C 1
ATOM 1409 O O . SER A 1 170 ? -26.650 -0.297 -12.062 1.00 45.03 170 SER A O 1
ATOM 1411 N N . ASN A 1 171 ? -26.571 1.745 -13.013 1.00 43.97 171 ASN A N 1
ATOM 1412 C CA . ASN A 1 171 ? -27.905 2.270 -12.691 1.00 43.97 171 ASN A CA 1
ATOM 1413 C C . ASN A 1 171 ? -28.439 2.097 -11.254 1.00 43.97 171 ASN A C 1
ATOM 1415 O O . ASN A 1 171 ? -29.474 1.477 -11.051 1.00 43.97 171 ASN A O 1
ATOM 1419 N N . ASN A 1 172 ? -27.880 2.831 -10.288 1.00 40.19 172 ASN A N 1
ATOM 1420 C CA . ASN A 1 172 ? -28.637 3.222 -9.084 1.00 40.19 172 ASN A CA 1
ATOM 1421 C C . ASN A 1 172 ? -29.369 4.562 -9.299 1.00 40.19 172 ASN A C 1
ATOM 1423 O O . ASN A 1 172 ? -29.246 5.482 -8.495 1.00 40.19 172 ASN A O 1
ATOM 1427 N N . ASN A 1 173 ? -30.114 4.667 -10.405 1.00 41.56 173 ASN A N 1
ATOM 1428 C CA . ASN A 1 173 ? -31.094 5.738 -10.640 1.00 41.56 173 ASN A CA 1
ATOM 1429 C C . ASN A 1 173 ? -32.543 5.240 -10.518 1.00 41.56 173 ASN A C 1
ATOM 1431 O O . ASN A 1 173 ? -33.470 5.943 -10.909 1.00 41.56 173 ASN A O 1
ATOM 1435 N N . THR A 1 174 ? -32.762 4.058 -9.946 1.00 38.81 174 THR A N 1
ATOM 1436 C CA . THR A 1 174 ? -34.093 3.620 -9.528 1.00 38.81 174 THR A CA 1
ATOM 1437 C C . THR A 1 174 ? -34.099 3.391 -8.029 1.00 38.81 174 THR A C 1
ATOM 1439 O O . THR A 1 174 ? -33.278 2.654 -7.487 1.00 38.81 174 THR A O 1
ATOM 1442 N N . ALA A 1 175 ? -35.006 4.119 -7.388 1.00 46.81 175 ALA A N 1
ATOM 1443 C CA . ALA A 1 175 ? -35.390 3.998 -6.000 1.00 46.81 175 ALA A CA 1
ATOM 1444 C C . ALA A 1 175 ? -35.841 2.570 -5.639 1.00 46.81 175 ALA A C 1
ATOM 1446 O O . ALA A 1 175 ? -36.135 1.757 -6.511 1.00 46.81 175 ALA A O 1
ATOM 1447 N N . ASP A 1 176 ? -35.938 2.357 -4.328 1.00 44.25 176 ASP A N 1
ATOM 1448 C CA . ASP A 1 176 ? -36.558 1.225 -3.635 1.00 44.25 176 ASP A CA 1
ATOM 1449 C C . ASP A 1 176 ? -35.713 -0.041 -3.443 1.00 44.25 176 ASP A C 1
ATOM 1451 O O . ASP A 1 176 ? -35.937 -1.095 -4.027 1.00 44.25 176 ASP A O 1
ATOM 1455 N N . SER A 1 177 ? -34.823 0.033 -2.449 1.00 37.12 177 SER A N 1
ATOM 1456 C CA . SER A 1 177 ? -34.535 -1.118 -1.592 1.00 37.12 177 SER A CA 1
ATOM 1457 C C . SER A 1 177 ? -34.608 -0.686 -0.127 1.00 37.12 177 SER A C 1
ATOM 1459 O O . SER A 1 177 ? -33.663 -0.115 0.425 1.00 37.12 177 SER A O 1
ATOM 1461 N N . ASN A 1 178 ? -35.758 -0.946 0.497 1.00 47.56 178 ASN A N 1
ATOM 1462 C CA . ASN A 1 178 ? -35.919 -0.999 1.949 1.00 47.56 178 ASN A CA 1
ATOM 1463 C C . ASN A 1 178 ? -35.138 -2.201 2.502 1.00 47.56 178 ASN A C 1
ATOM 1465 O O . ASN A 1 178 ? -35.732 -3.181 2.941 1.00 47.56 178 ASN A O 1
ATOM 1469 N N . ASP A 1 179 ? -33.811 -2.141 2.465 1.00 44.34 179 ASP A N 1
ATOM 1470 C CA . ASP A 1 179 ? -32.980 -3.142 3.116 1.00 44.34 179 ASP A CA 1
ATOM 1471 C C . ASP A 1 179 ? -31.733 -2.488 3.724 1.00 44.34 179 ASP A C 1
ATOM 1473 O O . ASP A 1 179 ? -30.942 -1.832 3.049 1.00 44.34 179 ASP A O 1
ATOM 1477 N N . SER A 1 180 ? -31.608 -2.676 5.038 1.00 39.69 180 SER A N 1
ATOM 1478 C CA . SER A 1 180 ? -30.455 -2.372 5.888 1.00 39.69 180 SER A CA 1
ATOM 1479 C C . SER A 1 180 ? -30.149 -0.885 6.177 1.00 39.69 180 SER A C 1
ATOM 1481 O O . SER A 1 180 ? -29.443 -0.171 5.468 1.00 39.69 180 SER A O 1
ATOM 1483 N N . GLN A 1 181 ? -30.645 -0.448 7.341 1.00 51.97 181 GLN A N 1
ATOM 1484 C CA . GLN A 1 181 ? -30.615 0.887 7.963 1.00 51.97 181 GLN A CA 1
ATOM 1485 C C . GLN A 1 181 ? -29.236 1.496 8.308 1.00 51.97 181 GLN A C 1
ATOM 1487 O O . GLN A 1 181 ? -29.165 2.366 9.173 1.00 51.97 181 GLN A O 1
ATOM 1492 N N . LEU A 1 182 ? -28.123 1.128 7.673 1.00 40.69 182 LEU A N 1
ATOM 1493 C CA . LEU A 1 182 ? -26.826 1.746 7.992 1.00 40.69 182 LEU A CA 1
ATOM 1494 C C . LEU A 1 182 ? -26.007 2.023 6.732 1.00 40.69 182 LEU A C 1
ATOM 1496 O O . LEU A 1 182 ? -25.174 1.228 6.304 1.00 40.69 182 LEU A O 1
ATOM 1500 N N . LYS A 1 183 ? -26.203 3.217 6.162 1.00 43.84 183 LYS A N 1
ATOM 1501 C CA . LYS A 1 183 ? -25.273 3.783 5.176 1.00 43.84 183 LYS A CA 1
ATOM 1502 C C . LYS A 1 183 ? -23.926 4.056 5.882 1.00 43.84 183 LYS A C 1
ATOM 1504 O O . LYS A 1 183 ? -23.925 4.835 6.837 1.00 43.84 183 LYS A O 1
ATOM 1509 N N . PRO A 1 184 ? -22.779 3.506 5.426 1.00 42.25 184 PRO A N 1
ATOM 1510 C CA . PRO A 1 184 ? -21.485 3.583 6.132 1.00 42.25 184 PRO A CA 1
ATOM 1511 C C . PRO A 1 184 ? -20.879 4.989 6.302 1.00 42.25 184 PRO A C 1
ATOM 1513 O O . PRO A 1 184 ? -19.792 5.136 6.850 1.00 42.25 184 PRO A O 1
ATOM 1516 N N . THR A 1 185 ? -21.536 6.037 5.808 1.00 45.31 185 THR A N 1
ATOM 1517 C CA . THR A 1 185 ? -20.981 7.394 5.690 1.00 45.31 185 THR A CA 1
ATOM 1518 C C . THR A 1 185 ? -21.585 8.424 6.641 1.00 45.31 185 THR A C 1
ATOM 1520 O O . THR A 1 185 ? -21.241 9.601 6.564 1.00 45.31 185 THR A O 1
ATOM 1523 N N . GLN A 1 186 ? -22.438 8.029 7.582 1.00 47.00 186 GLN A N 1
ATOM 1524 C CA . GLN A 1 186 ? -23.089 8.974 8.494 1.00 47.00 186 GLN A CA 1
ATOM 1525 C C . GLN A 1 186 ? -22.320 9.186 9.809 1.00 47.00 186 GLN A C 1
ATOM 1527 O O . GLN A 1 186 ? -22.856 9.044 10.904 1.00 47.00 186 GLN A O 1
ATOM 1532 N N . GLN A 1 187 ? -21.048 9.586 9.722 1.00 51.19 187 GLN A N 1
ATOM 1533 C CA . GLN A 1 187 ? -20.353 10.162 10.876 1.00 51.19 187 GLN A CA 1
ATOM 1534 C C . GLN A 1 187 ? -20.735 11.650 10.983 1.00 51.19 187 GLN A C 1
ATOM 1536 O O . GLN A 1 187 ? -20.062 12.531 10.453 1.00 51.19 187 GLN A O 1
ATOM 1541 N N . TYR A 1 188 ? -21.865 11.936 11.637 1.00 55.62 188 TYR A N 1
ATOM 1542 C CA . TYR A 1 188 ? -22.388 13.303 11.804 1.00 55.62 188 TYR A CA 1
ATOM 1543 C C . TYR A 1 188 ? -21.592 14.169 12.786 1.00 55.62 188 TYR A C 1
ATOM 1545 O O . TYR A 1 188 ? -21.846 15.368 12.906 1.00 55.62 188 TYR A O 1
ATOM 1553 N N . VAL A 1 189 ? -20.652 13.565 13.513 1.00 57.09 189 VAL A N 1
ATOM 1554 C CA . VAL A 1 189 ? -19.934 14.211 14.607 1.00 57.09 189 VAL A CA 1
ATOM 1555 C C . VAL A 1 189 ? -18.451 13.866 14.506 1.00 57.09 189 VAL A C 1
ATOM 1557 O O . VAL A 1 189 ? -18.073 12.707 14.345 1.00 57.09 189 VAL A O 1
ATOM 1560 N N . ARG A 1 190 ? -17.598 14.886 14.557 1.00 65.19 190 ARG A N 1
ATOM 1561 C CA . ARG A 1 190 ? -16.139 14.777 14.480 1.00 65.19 190 ARG A CA 1
ATOM 1562 C C . ARG A 1 190 ? -15.560 14.794 15.889 1.00 65.19 190 ARG A C 1
ATOM 1564 O O . ARG A 1 190 ? -15.985 15.596 16.719 1.00 65.19 190 ARG A O 1
ATOM 1571 N N . ASN A 1 191 ? -14.583 13.928 16.147 1.00 71.94 191 ASN A N 1
ATOM 1572 C CA . ASN A 1 191 ? -13.824 13.958 17.395 1.00 71.94 191 ASN A CA 1
ATOM 1573 C C . ASN A 1 191 ? -13.030 15.276 17.474 1.00 71.94 191 ASN A C 1
ATOM 1575 O O . ASN A 1 191 ? -12.352 15.646 16.513 1.00 71.94 191 ASN A O 1
ATOM 1579 N N . VAL A 1 192 ? -13.144 15.987 18.598 1.00 77.69 192 VAL A N 1
ATOM 1580 C CA . VAL A 1 192 ? -12.442 17.258 18.852 1.00 77.69 192 VAL A CA 1
ATOM 1581 C C . VAL A 1 192 ? -10.991 17.025 19.301 1.00 77.69 192 VAL A C 1
ATOM 1583 O O . VAL A 1 192 ? -10.173 17.937 19.237 1.00 77.69 192 VAL A O 1
ATOM 1586 N N . GLY A 1 193 ? -10.649 15.801 19.712 1.00 78.75 193 GLY A N 1
ATOM 1587 C CA . GLY A 1 193 ? -9.331 15.431 20.228 1.00 78.75 193 GLY A CA 1
ATOM 1588 C C . GLY A 1 193 ? -9.119 15.823 21.693 1.00 78.75 193 GLY A C 1
ATOM 1589 O O . GLY A 1 193 ? -7.978 15.932 22.130 1.00 78.75 193 GLY A O 1
ATOM 1590 N N . LEU A 1 194 ? -10.203 16.063 22.440 1.00 79.44 194 LEU A N 1
ATOM 1591 C CA . LEU A 1 194 ? -10.183 16.430 23.858 1.00 79.44 194 LEU A CA 1
ATOM 1592 C C . LEU A 1 194 ? -11.071 15.487 24.676 1.00 79.44 194 LEU A C 1
ATOM 1594 O O . LEU A 1 194 ? -12.104 15.022 24.186 1.00 79.44 194 LEU A O 1
ATOM 1598 N N . CYS A 1 195 ? -10.676 15.260 25.928 1.00 82.12 195 CYS A N 1
ATOM 1599 C CA . CYS A 1 195 ? -11.436 14.499 26.913 1.00 82.12 195 CYS A CA 1
ATOM 1600 C C . CYS A 1 195 ? -11.722 15.361 28.147 1.00 82.12 195 CYS A C 1
ATOM 1602 O O . CYS A 1 195 ? -10.881 16.170 28.531 1.00 82.12 195 CYS A O 1
ATOM 1604 N N . VAL A 1 196 ? -12.874 15.145 28.778 1.00 81.44 196 VAL A N 1
ATOM 1605 C CA . VAL A 1 196 ? -13.234 15.693 30.093 1.00 81.44 196 VAL A CA 1
ATOM 1606 C C . VAL A 1 196 ? -13.483 14.542 31.068 1.00 81.44 196 VAL A C 1
ATOM 1608 O O . VAL A 1 196 ? -14.024 13.510 30.670 1.00 81.44 196 VAL A O 1
ATOM 1611 N N . SER A 1 197 ? -13.064 14.676 32.322 1.00 81.06 197 SER A N 1
ATOM 1612 C CA . SER A 1 197 ? -13.273 13.648 33.347 1.00 81.06 197 SER A CA 1
ATOM 1613 C C . SER A 1 197 ? -14.587 13.886 34.081 1.00 81.06 197 SER A C 1
ATOM 1615 O O . SER A 1 197 ? -14.840 14.993 34.539 1.00 81.06 197 SER A O 1
ATOM 1617 N N . CYS A 1 198 ? -15.416 12.848 34.188 1.00 83.69 198 CYS A N 1
ATOM 1618 C CA . CYS A 1 198 ? -16.629 12.891 35.002 1.00 83.69 198 CYS A CA 1
ATOM 1619 C C . CYS A 1 198 ? -16.275 12.862 36.494 1.00 83.69 198 CYS A C 1
ATOM 1621 O O . CYS A 1 198 ? -15.598 11.927 36.916 1.00 83.69 198 CYS A O 1
ATOM 1623 N N . ILE A 1 199 ? -16.755 13.820 37.287 1.00 85.25 199 ILE A N 1
ATOM 1624 C CA . ILE A 1 199 ? -16.483 13.892 38.731 1.00 85.25 199 ILE A CA 1
ATOM 1625 C C . ILE A 1 199 ? -17.204 12.795 39.528 1.00 85.25 199 ILE A C 1
ATOM 1627 O O . ILE A 1 199 ? -16.723 12.388 40.580 1.00 85.25 199 ILE A O 1
ATOM 1631 N N . GLU A 1 200 ? -18.323 12.267 39.022 1.00 84.56 200 GLU A N 1
ATOM 1632 C CA . GLU A 1 200 ? -19.092 11.229 39.721 1.00 84.56 200 GLU A CA 1
ATOM 1633 C C . GLU A 1 200 ? -18.469 9.837 39.572 1.00 84.56 200 GLU A C 1
ATOM 1635 O O . GLU A 1 200 ? -18.495 9.031 40.500 1.00 84.56 200 GLU A O 1
ATOM 1640 N N . CYS A 1 201 ? -17.909 9.527 38.397 1.00 84.56 201 CYS A N 1
ATOM 1641 C CA . CYS A 1 201 ? -17.385 8.190 38.103 1.00 84.56 201 CYS A CA 1
ATOM 1642 C C . CYS A 1 201 ? -15.895 8.141 37.747 1.00 84.56 201 CYS A C 1
ATOM 1644 O O . CYS A 1 201 ? -15.387 7.052 37.478 1.00 84.56 201 CYS A O 1
ATOM 1646 N N . ASN A 1 202 ? -15.196 9.282 37.717 1.00 75.00 202 ASN A N 1
ATOM 1647 C CA . ASN A 1 202 ? -13.787 9.429 37.323 1.00 75.00 202 ASN A CA 1
ATOM 1648 C C . ASN A 1 202 ? -13.442 8.828 35.948 1.00 75.00 202 ASN A C 1
ATOM 1650 O O . ASN A 1 202 ? -12.293 8.486 35.670 1.00 75.00 202 ASN A O 1
ATOM 1654 N N . LYS A 1 203 ? -14.434 8.692 35.056 1.00 72.69 203 LYS A N 1
ATOM 1655 C CA . LYS A 1 203 ? -14.225 8.159 33.703 1.00 72.69 203 LYS A CA 1
ATOM 1656 C C . LYS A 1 203 ? -14.058 9.299 32.696 1.00 72.69 203 LYS A C 1
ATOM 1658 O O . LYS A 1 203 ? -14.879 10.220 32.693 1.00 72.69 203 LYS A O 1
ATOM 1663 N N . PRO A 1 204 ? -13.066 9.222 31.791 1.00 75.88 204 PRO A N 1
ATOM 1664 C CA . PRO A 1 204 ? -12.899 10.206 30.731 1.00 75.88 204 PRO A CA 1
ATOM 1665 C C . PRO A 1 204 ? -14.025 10.094 29.691 1.00 75.88 204 PRO A C 1
ATOM 1667 O O . PRO A 1 204 ? -14.437 8.997 29.298 1.00 75.88 204 PRO A O 1
ATOM 1670 N N . ARG A 1 205 ? -14.509 11.240 29.211 1.00 76.38 205 ARG A N 1
ATOM 1671 C CA . ARG A 1 205 ? -15.478 11.392 28.120 1.00 76.38 205 ARG A CA 1
ATOM 1672 C C . ARG A 1 205 ? -14.851 12.178 26.982 1.00 76.38 205 ARG A C 1
ATOM 1674 O O . ARG A 1 205 ? -14.327 13.264 27.197 1.00 76.38 205 ARG A O 1
ATOM 1681 N N . VAL A 1 206 ? -14.921 11.635 25.771 1.00 79.69 206 VAL A N 1
ATOM 1682 C CA . VAL A 1 206 ? -14.414 12.294 24.559 1.00 79.69 206 VAL A CA 1
ATOM 1683 C C . VAL A 1 206 ? -15.422 13.338 24.083 1.00 79.69 206 VAL A C 1
ATOM 1685 O O . VAL A 1 206 ? -16.614 13.044 23.981 1.00 79.69 206 VAL A O 1
ATOM 1688 N N . LEU A 1 207 ? -14.943 14.534 23.744 1.00 78.31 207 LEU A N 1
ATOM 1689 C CA . LEU A 1 207 ? -15.769 15.599 23.186 1.00 78.31 207 LEU A CA 1
ATOM 1690 C C . LEU A 1 207 ? -15.896 15.475 21.667 1.00 78.31 207 LEU A C 1
ATOM 1692 O O . LEU A 1 207 ? -14.919 15.271 20.939 1.00 78.31 207 LEU A O 1
ATOM 1696 N N . TYR A 1 208 ? -17.119 15.669 21.184 1.00 80.62 208 TYR A N 1
ATOM 1697 C CA . TYR A 1 208 ? -17.458 15.612 19.770 1.00 80.62 208 TYR A CA 1
ATOM 1698 C C . TYR A 1 208 ? -18.118 16.917 19.323 1.00 80.62 208 TYR A C 1
ATOM 1700 O O . TYR A 1 208 ? -18.851 17.547 20.080 1.00 80.62 208 TYR A O 1
ATOM 1708 N N . SER A 1 209 ? -17.878 17.314 18.076 1.00 77.56 209 SER A N 1
ATOM 1709 C CA . SER A 1 209 ? -18.510 18.480 17.459 1.00 77.56 209 SER A CA 1
ATOM 1710 C C . SER A 1 209 ? -19.142 18.116 16.126 1.00 77.56 209 SER A C 1
ATOM 1712 O O . SER A 1 209 ? -18.567 17.374 15.329 1.00 77.56 209 SER A O 1
ATOM 1714 N N . LYS A 1 210 ? -20.314 18.689 15.845 1.00 76.50 210 LYS A N 1
ATOM 1715 C CA . LYS A 1 210 ? -20.978 18.567 14.539 1.00 76.50 210 LYS A CA 1
ATOM 1716 C C . LYS A 1 210 ? -20.118 19.137 13.401 1.00 76.50 210 LYS A C 1
ATOM 1718 O O . LYS A 1 210 ? -20.211 18.692 12.260 1.00 76.50 210 LYS A O 1
ATOM 1723 N N . TYR A 1 211 ? -19.249 20.099 13.711 1.00 77.81 211 TYR A N 1
ATOM 1724 C CA . TYR A 1 211 ? -18.399 20.785 12.741 1.00 77.81 211 TYR A CA 1
ATOM 1725 C C . TYR A 1 211 ? -16.916 20.564 13.035 1.00 77.81 211 TYR A C 1
ATOM 1727 O O . TYR A 1 211 ? -16.510 20.280 14.161 1.00 77.81 211 TYR A O 1
ATOM 1735 N N . LYS A 1 212 ? -16.073 20.723 12.009 1.00 80.50 212 LYS A N 1
ATOM 1736 C CA . LYS A 1 212 ? -14.618 20.696 12.190 1.00 80.50 212 LYS A CA 1
ATOM 1737 C C . LYS A 1 212 ? -14.197 21.900 13.037 1.00 80.50 212 LYS A C 1
ATOM 1739 O O . LYS A 1 212 ? -14.389 23.040 12.624 1.00 80.50 212 LYS A O 1
ATOM 1744 N N . VAL A 1 213 ? -13.615 21.635 14.202 1.00 82.12 213 VAL A N 1
ATOM 1745 C CA . VAL A 1 213 ? -13.127 22.666 15.124 1.00 82.12 213 VAL A CA 1
ATOM 1746 C C . VAL A 1 213 ? -11.715 23.094 14.702 1.00 82.12 213 VAL A C 1
ATOM 1748 O O . VAL A 1 213 ? -10.886 22.251 14.358 1.00 82.12 213 VAL A O 1
ATOM 1751 N N . LYS A 1 214 ? -11.442 24.405 14.678 1.00 87.06 214 LYS A N 1
ATOM 1752 C CA . LYS A 1 214 ? -10.103 24.953 14.388 1.00 87.06 214 LYS A CA 1
ATOM 1753 C C . LYS A 1 214 ? -9.178 24.770 15.599 1.00 87.06 214 LYS A C 1
ATOM 1755 O O . LYS A 1 214 ? -9.652 24.802 16.730 1.00 87.06 214 LYS A O 1
ATOM 1760 N N . GLN A 1 215 ? -7.865 24.656 15.377 1.00 85.31 215 GLN A N 1
ATOM 1761 C CA . GLN A 1 215 ? -6.877 24.481 16.460 1.00 85.31 215 GLN A CA 1
ATOM 1762 C C . GLN A 1 215 ? -6.944 25.582 17.529 1.00 85.31 215 GLN A C 1
ATOM 1764 O O . GLN A 1 215 ? -6.916 25.277 18.716 1.00 85.31 215 GLN A O 1
ATOM 1769 N N . GLU A 1 216 ? -7.122 26.841 17.131 1.00 87.19 216 GLU A N 1
ATOM 1770 C CA . GLU A 1 216 ? -7.278 27.964 18.068 1.00 87.19 216 GLU A CA 1
ATOM 1771 C C . GLU A 1 216 ? -8.472 27.776 19.016 1.00 87.19 216 GLU A C 1
ATOM 1773 O O . GLU A 1 216 ? -8.396 28.065 20.209 1.00 87.19 216 GLU A O 1
ATOM 1778 N N . THR A 1 217 ? -9.587 27.257 18.495 1.00 85.44 217 THR A N 1
ATOM 1779 C CA . THR A 1 217 ? -10.788 26.964 19.283 1.00 85.44 217 THR A CA 1
ATOM 1780 C C . THR A 1 217 ? -10.568 25.770 20.208 1.00 85.44 217 THR A C 1
ATOM 1782 O O . THR A 1 217 ? -11.046 25.796 21.336 1.00 85.44 217 THR A O 1
ATOM 1785 N N . ILE A 1 218 ? -9.812 24.755 19.771 1.00 86.06 218 ILE A N 1
ATOM 1786 C CA . ILE A 1 218 ? -9.427 23.609 20.613 1.00 86.06 218 ILE A CA 1
ATOM 1787 C C . ILE A 1 218 ? -8.597 24.087 21.811 1.00 86.06 218 ILE A C 1
ATOM 1789 O O . ILE A 1 218 ? -8.848 23.649 22.929 1.00 86.06 218 ILE A O 1
ATOM 1793 N N . GLN A 1 219 ? -7.664 25.021 21.605 1.00 86.00 219 GLN A N 1
ATOM 1794 C CA . GLN A 1 219 ? -6.837 25.555 22.689 1.00 86.00 219 GLN A CA 1
ATOM 1795 C C . GLN A 1 219 ? -7.674 26.316 23.727 1.00 86.00 219 GLN A C 1
ATOM 1797 O O . GLN A 1 219 ? -7.521 26.085 24.922 1.00 86.00 219 GLN A O 1
ATOM 1802 N N . LYS A 1 220 ? -8.611 27.163 23.277 1.00 87.81 220 LYS A N 1
ATOM 1803 C CA . LYS A 1 220 ? -9.548 27.870 24.171 1.00 87.81 220 LYS A CA 1
ATOM 1804 C C . LYS A 1 220 ? -10.455 26.904 24.931 1.00 87.81 220 LYS A C 1
ATOM 1806 O O . LYS A 1 220 ? -10.687 27.085 26.121 1.00 87.81 220 LYS A O 1
ATOM 1811 N N . LEU A 1 221 ? -10.951 25.876 24.244 1.00 85.25 221 LEU A N 1
ATOM 1812 C CA . LEU A 1 221 ? -11.790 24.845 24.844 1.00 85.25 221 LEU A CA 1
ATOM 1813 C C . LEU A 1 221 ? -11.027 24.060 25.916 1.00 85.25 221 LEU A C 1
ATOM 1815 O O . LEU A 1 221 ? -11.589 23.802 26.969 1.00 85.25 221 LEU A O 1
ATOM 1819 N N . ARG A 1 222 ? -9.747 23.735 25.695 1.00 85.38 222 ARG A N 1
ATOM 1820 C CA . ARG A 1 222 ? -8.907 23.079 26.706 1.00 85.38 222 ARG A CA 1
ATOM 1821 C C . ARG A 1 222 ? -8.813 23.913 27.987 1.00 85.38 222 ARG A C 1
ATOM 1823 O O . ARG A 1 222 ? -9.117 23.387 29.047 1.00 85.38 222 ARG A O 1
ATOM 1830 N N . SER A 1 223 ? -8.486 25.201 27.875 1.00 85.88 223 SER A N 1
ATOM 1831 C CA . SER A 1 223 ? -8.422 26.098 29.039 1.00 85.88 223 SER A CA 1
ATOM 1832 C C . SER A 1 223 ? -9.769 26.245 29.748 1.00 85.88 223 SER A C 1
ATOM 1834 O O . SER A 1 223 ? -9.813 26.348 30.963 1.00 85.88 223 SER A O 1
ATOM 1836 N N . PHE A 1 224 ? -10.880 26.229 29.008 1.00 86.69 224 PHE A N 1
ATOM 1837 C CA . PHE A 1 224 ? -12.215 26.265 29.605 1.00 86.69 224 PHE A CA 1
ATOM 1838 C C . PHE A 1 224 ? -12.547 24.979 30.377 1.00 86.69 224 PHE A C 1
ATOM 1840 O O . PHE A 1 224 ? -13.099 25.048 31.470 1.00 86.69 224 PHE A O 1
ATOM 1847 N N . LEU A 1 225 ? -12.187 23.807 29.849 1.00 84.25 225 LEU A N 1
ATOM 1848 C CA . LEU A 1 225 ? -12.457 22.521 30.505 1.00 84.25 225 LEU A CA 1
ATOM 1849 C C . LEU A 1 225 ? -11.692 22.342 31.821 1.00 84.25 225 LEU A C 1
ATOM 1851 O O . LEU A 1 225 ? -12.153 21.602 32.677 1.00 84.25 225 LEU A O 1
ATOM 1855 N N . GLU A 1 226 ? -10.564 23.029 32.004 1.00 82.31 226 GLU A N 1
ATOM 1856 C CA . GLU A 1 226 ? -9.840 23.068 33.285 1.00 82.31 226 GLU A CA 1
ATOM 1857 C C . GLU A 1 226 ? -10.603 23.845 34.373 1.00 82.31 226 GLU A C 1
ATOM 1859 O O . GLU A 1 226 ? -10.301 23.707 35.554 1.00 82.31 226 GLU A O 1
ATOM 1864 N N . THR A 1 227 ? -11.592 24.656 33.986 1.00 84.94 227 THR A N 1
ATOM 1865 C CA . THR A 1 227 ? -12.365 25.521 34.895 1.00 84.94 227 THR A CA 1
ATOM 1866 C C . THR A 1 227 ? -13.763 24.995 35.211 1.00 84.94 227 THR A C 1
ATOM 1868 O O . THR A 1 227 ? -14.502 25.644 35.949 1.00 84.94 227 THR A O 1
ATOM 1871 N N . VAL A 1 228 ? -14.153 23.857 34.633 1.00 82.50 228 VAL A N 1
ATOM 1872 C CA . VAL A 1 228 ? -15.517 23.330 34.722 1.00 82.50 228 VAL A CA 1
ATOM 1873 C C . VAL A 1 228 ? -15.490 21.898 35.223 1.00 82.50 228 VAL A C 1
ATOM 1875 O O . VAL A 1 228 ? -14.853 21.035 34.622 1.00 82.50 228 VAL A O 1
ATOM 1878 N N . ASP A 1 229 ? -16.268 21.640 36.268 1.00 82.75 229 ASP A N 1
ATOM 1879 C CA . ASP A 1 229 ? -16.563 20.287 36.709 1.00 82.75 229 ASP A CA 1
ATOM 1880 C C . ASP A 1 229 ? -17.667 19.682 35.838 1.00 82.75 229 ASP A C 1
ATOM 1882 O O . ASP A 1 229 ? -18.722 20.281 35.613 1.00 82.75 229 ASP A O 1
ATOM 1886 N N . TYR A 1 230 ? -17.416 18.480 35.328 1.00 77.69 230 TYR A N 1
ATOM 1887 C CA . TYR A 1 230 ? -18.365 17.725 34.520 1.00 77.69 230 TYR A CA 1
ATOM 1888 C C . TYR A 1 230 ? -18.882 16.547 35.347 1.00 77.69 230 TYR A C 1
ATOM 1890 O O . TYR A 1 230 ? -18.115 15.634 35.636 1.00 77.69 230 TYR A O 1
ATOM 1898 N N . SER A 1 231 ? -20.150 16.572 35.758 1.00 73.50 231 SER A N 1
ATOM 1899 C CA . SER A 1 231 ? -20.854 15.446 36.398 1.00 73.50 231 SER A CA 1
ATOM 1900 C C . SER A 1 231 ? -21.524 14.570 35.348 1.00 73.50 231 SER A C 1
ATOM 1902 O O . SER A 1 231 ? -22.328 15.129 34.564 1.00 73.50 231 SER A O 1
#

Sequence (231 aa):
MSILNLGLQSVGLMRQKMGQEFEDLIEGCNSMEAILNSIFHRQSLKDRPFKTFEAATEQEIDNLWKSILQLDPDLNKDTTRQFKHVKNMTKFNEFYDHCCRKRHYFFEIKKCGNEFYNICLPLSGDKEMFEKISNFPDPMPGNDNHYMSFEDIYGKETDEKYHPSLKNKSNNNTADSNDSQLKPTQQYVRNVGLCVSCIECNKPRVLYSKYKVKQETIQKLRSFLETVDYS

Foldseek 3Di:
DDDDDDDDDPDDPDDDDDPPVLVVQVVPPPDPVSNVQVVQQPDADPPHGDDDDDDDDPVNVVVVVVVVCQQPVPDDPPPNPDPVVCVPPPSVVVLCVPQWDDDPVDIDGHAPQDPPDSNGHHDPDDPVVSVPQADQAAFDDDPPRHTDDSVVCGPHDHDNCPHPVVVPPPDPPDDDDPDDDDDPPPPQKAFLVDWAAAPVPRDIDTDIHSDHDDPVRSVVVVVVSVVDHHD